Protein AF-A0A8K0D8W8-F1 (afdb_monomer_lite)

Secondary structure (DSSP, 8-state):
--HHHHHHHHT-HHHHHHHHTSTT--TT---TTS--HHHHHHHTT--HHHHHHHHHTT--SS---TT---HHHHHHH-GGGEEPPSSTTSPPEEHHHHHHHHHHHHHT-HHHHHHHGGGS-THHHHSS-THHHHHHHHH----HHHHHHHHHHHHTSTTHHHHHHHHTSTT----HHHHHHHHHHTTT--HHHHHHHHHHHHTTS---HHHHHHHHHHH---HHHHHHHHHHHHH-S---HHHHHHHHHHHHHHHHTTS------

pLDDT: mean 73.67, std 15.32, range [35.62, 96.31]

Structure (mmCIF, N/CA/C/O backbone):
data_AF-A0A8K0D8W8-F1
#
_entry.id   AF-A0A8K0D8W8-F1
#
loop_
_atom_site.group_PDB
_atom_site.id
_atom_site.type_symbol
_atom_site.label_atom_id
_atom_site.label_alt_id
_atom_site.label_comp_id
_atom_site.label_asym_id
_atom_site.label_entity_id
_atom_site.label_seq_id
_atom_site.pdbx_PDB_ins_code
_atom_site.Cartn_x
_atom_site.Cartn_y
_atom_site.Cartn_z
_atom_site.occupancy
_atom_site.B_iso_or_equiv
_atom_site.auth_seq_id
_atom_site.auth_comp_id
_atom_site.auth_asym_id
_atom_site.auth_atom_id
_atom_site.pdbx_PDB_model_num
ATOM 1 N N . MET A 1 1 ? -17.884 2.161 29.077 1.00 49.47 1 MET A N 1
ATOM 2 C CA . MET A 1 1 ? -18.305 1.392 27.878 1.00 49.47 1 MET A CA 1
ATOM 3 C C . MET A 1 1 ? -17.790 2.164 26.668 1.00 49.47 1 MET A C 1
ATOM 5 O O . MET A 1 1 ? -18.217 3.294 26.508 1.00 49.47 1 MET A O 1
ATOM 9 N N . ASN A 1 2 ? -16.820 1.635 25.916 1.00 76.62 2 ASN A N 1
ATOM 10 C CA . ASN A 1 2 ? -16.065 2.395 24.907 1.00 76.62 2 ASN A CA 1
ATOM 11 C C . ASN A 1 2 ? -16.991 2.928 23.785 1.00 76.62 2 ASN A C 1
ATOM 13 O O . ASN A 1 2 ? -17.553 2.136 23.024 1.00 76.62 2 ASN A O 1
ATOM 17 N N . THR A 1 3 ? -17.180 4.252 23.731 1.00 86.75 3 THR A N 1
ATOM 18 C CA . THR A 1 3 ? -18.093 4.969 22.817 1.00 86.75 3 THR A CA 1
ATOM 19 C C . THR A 1 3 ? -17.807 4.648 21.352 1.00 86.75 3 THR A C 1
ATOM 21 O O . THR A 1 3 ? -18.742 4.404 20.589 1.00 86.75 3 THR A O 1
ATOM 24 N N . LEU A 1 4 ? -16.529 4.478 20.998 1.00 92.44 4 LEU A N 1
ATOM 25 C CA . LEU A 1 4 ? -16.096 4.088 19.660 1.00 92.44 4 LEU A CA 1
ATOM 26 C C . LEU A 1 4 ? -16.717 2.755 19.213 1.00 92.44 4 LEU A C 1
ATOM 28 O O . LEU A 1 4 ? -17.282 2.645 18.127 1.00 92.44 4 LEU A O 1
ATOM 32 N N . TYR A 1 5 ? -16.682 1.732 20.073 1.00 93.81 5 TYR A N 1
ATOM 33 C CA . TYR A 1 5 ? -17.257 0.424 19.742 1.00 93.81 5 TYR A CA 1
ATOM 34 C C . TYR A 1 5 ? -18.780 0.451 19.672 1.00 93.81 5 TYR A C 1
ATOM 36 O O . TYR A 1 5 ? -19.350 -0.316 18.898 1.00 93.81 5 TYR A O 1
ATOM 44 N N . LYS A 1 6 ? -19.446 1.321 20.443 1.00 92.19 6 LYS A N 1
ATOM 45 C CA . LYS A 1 6 ? -20.897 1.523 20.317 1.00 92.19 6 LYS A CA 1
ATOM 46 C C . LYS A 1 6 ? -21.246 2.123 18.959 1.00 92.19 6 LYS A C 1
ATOM 48 O O . LYS A 1 6 ? -22.145 1.610 18.300 1.00 92.19 6 LYS A O 1
ATOM 53 N N . ALA A 1 7 ? -20.498 3.132 18.519 1.00 94.56 7 ALA A N 1
ATOM 54 C CA . ALA A 1 7 ? -20.676 3.744 17.208 1.00 94.56 7 ALA A CA 1
ATOM 55 C C . ALA A 1 7 ? -20.503 2.712 16.082 1.00 94.56 7 ALA A C 1
ATOM 57 O O . ALA A 1 7 ? -21.392 2.526 15.248 1.00 94.56 7 ALA A O 1
ATOM 58 N N . ILE A 1 8 ? -19.426 1.916 16.145 1.00 95.31 8 ILE A N 1
ATOM 59 C CA . ILE A 1 8 ? -19.209 0.793 15.222 1.00 95.31 8 ILE A CA 1
ATOM 60 C C . ILE A 1 8 ? -20.346 -0.226 15.336 1.00 95.31 8 ILE A C 1
ATOM 62 O O . ILE A 1 8 ? -20.793 -0.761 14.332 1.00 95.31 8 ILE A O 1
ATOM 66 N N . GLN A 1 9 ? -20.860 -0.536 16.525 1.00 93.50 9 GLN A N 1
ATOM 67 C CA . GLN A 1 9 ? -21.939 -1.512 16.697 1.00 93.50 9 GLN A CA 1
ATOM 68 C C . GLN A 1 9 ? -23.288 -1.032 16.145 1.00 93.50 9 GLN A C 1
ATOM 70 O O . GLN A 1 9 ? -24.047 -1.861 15.642 1.00 93.50 9 GLN A O 1
ATOM 75 N N . HIS A 1 10 ? -23.563 0.267 16.169 1.00 92.56 10 HIS A N 1
ATOM 76 C CA . HIS A 1 10 ? -24.807 0.844 15.654 1.00 92.56 10 HIS A CA 1
ATOM 77 C C . HIS A 1 10 ? -24.698 1.375 14.219 1.00 92.56 10 HIS A C 1
ATOM 79 O O . HIS A 1 10 ? -25.687 1.858 13.685 1.00 92.56 10 HIS A O 1
ATOM 85 N N . ASN A 1 11 ? -23.539 1.219 13.564 1.00 92.94 11 ASN A N 1
ATOM 86 C CA . ASN A 1 11 ? -23.265 1.783 12.234 1.00 92.94 11 ASN A CA 1
ATOM 87 C C . ASN A 1 11 ? -23.360 3.318 12.187 1.00 92.94 11 ASN A C 1
ATOM 89 O O . ASN A 1 11 ? -23.615 3.901 11.132 1.00 92.94 11 ASN A O 1
ATOM 93 N N . ASP A 1 12 ? -23.153 3.965 13.330 1.00 95.44 12 ASP A N 1
ATOM 94 C CA . ASP A 1 12 ? -23.229 5.410 13.473 1.00 95.44 12 ASP A CA 1
ATOM 95 C C . ASP A 1 12 ? -21.869 6.018 13.130 1.00 95.44 12 ASP A C 1
ATOM 97 O O . ASP A 1 12 ? -20.933 6.004 13.932 1.00 95.44 12 ASP A O 1
ATOM 101 N N . PHE A 1 13 ? -21.733 6.484 11.889 1.00 95.19 13 PHE A N 1
ATOM 102 C CA . PHE A 1 13 ? -20.471 7.039 11.407 1.00 95.19 13 PHE A CA 1
ATOM 103 C C . PHE A 1 13 ? -20.170 8.417 11.989 1.00 95.19 13 PHE A C 1
ATOM 105 O O . PHE A 1 13 ? -19.001 8.761 12.134 1.00 95.19 13 PHE A O 1
ATOM 112 N N . GLN A 1 14 ? -21.196 9.191 12.341 1.00 94.94 14 GLN A N 1
ATOM 113 C CA . GLN A 1 14 ? -20.994 10.515 12.912 1.00 94.94 14 GLN A CA 1
ATOM 114 C C . GLN A 1 14 ? -20.416 10.388 14.322 1.00 94.94 14 GLN A C 1
ATOM 116 O O . GLN A 1 14 ? -19.328 10.901 14.578 1.00 94.94 14 GLN A O 1
ATOM 121 N N . LEU A 1 15 ? -21.050 9.578 15.176 1.00 94.62 15 LEU A N 1
ATOM 122 C CA . LEU A 1 15 ? -20.530 9.287 16.514 1.00 94.62 15 LEU A CA 1
ATOM 123 C C . LEU A 1 15 ? -19.147 8.624 16.458 1.00 94.62 15 LEU A C 1
ATOM 125 O O . LEU A 1 15 ? -18.294 8.842 17.320 1.00 94.62 15 LEU A O 1
ATOM 129 N N . PHE A 1 16 ? -18.913 7.795 15.439 1.00 96.31 16 PHE A N 1
ATOM 130 C CA . PHE A 1 16 ? -17.617 7.175 15.207 1.00 96.31 16 PHE A CA 1
ATOM 131 C C . PHE A 1 16 ? -16.545 8.221 14.878 1.00 96.31 16 PHE A C 1
ATOM 133 O O . PHE A 1 16 ? -15.484 8.189 15.499 1.00 96.31 16 PHE A O 1
ATOM 140 N N . ARG A 1 17 ? -16.820 9.156 13.956 1.00 94.31 17 ARG A N 1
ATOM 141 C CA . ARG A 1 17 ? -15.892 10.236 13.587 1.00 94.31 17 ARG A CA 1
ATOM 142 C C . ARG A 1 17 ? -15.586 11.132 14.780 1.00 94.31 17 ARG A C 1
ATOM 144 O O . ARG A 1 17 ? -14.418 11.363 15.061 1.00 94.31 17 ARG A O 1
ATOM 151 N N . GLU A 1 18 ? -16.609 11.544 15.520 1.00 93.00 18 GLU A N 1
ATOM 152 C CA . GLU A 1 18 ? -16.446 12.323 16.754 1.00 93.00 18 GLU A CA 1
ATOM 153 C C . GLU A 1 18 ? -15.580 11.580 17.782 1.00 93.00 18 GLU A C 1
ATOM 155 O O . GLU A 1 18 ? -14.699 12.174 18.400 1.00 93.00 18 GLU A O 1
ATOM 160 N N . SER A 1 19 ? -15.774 10.262 17.921 1.00 92.69 19 SER A N 1
ATOM 161 C CA . SER A 1 19 ? -14.981 9.441 18.841 1.00 92.69 19 SER A CA 1
ATOM 162 C C . SER A 1 19 ? -13.509 9.370 18.433 1.00 92.69 19 SER A C 1
ATOM 164 O O . SER A 1 19 ? -12.651 9.608 19.273 1.00 92.69 19 SER A O 1
ATOM 166 N N . ILE A 1 20 ? -13.192 9.051 17.172 1.00 92.69 20 ILE A N 1
ATOM 167 C CA . ILE A 1 20 ? -11.786 8.913 16.740 1.00 92.69 20 ILE A CA 1
ATOM 168 C C . ILE A 1 20 ? -11.040 10.249 16.670 1.00 92.69 20 ILE A C 1
ATOM 170 O O . ILE A 1 20 ? -9.816 10.258 16.704 1.00 92.69 20 ILE A O 1
ATOM 174 N N . SER A 1 21 ? -11.755 11.372 16.559 1.00 90.06 21 SER A N 1
ATOM 175 C CA . SER A 1 21 ? -11.156 12.710 16.604 1.00 90.06 21 SER A CA 1
ATOM 176 C C . SER A 1 21 ? -10.817 13.167 18.025 1.00 90.06 21 SER A C 1
ATOM 178 O O . SER A 1 21 ? -10.111 14.161 18.184 1.00 90.06 21 SER A O 1
A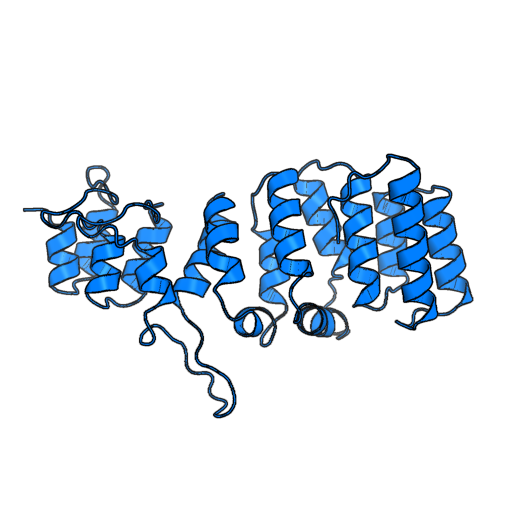TOM 180 N N . SER A 1 22 ? -11.299 12.467 19.057 1.00 89.94 22 SER A N 1
ATOM 181 C CA . SER A 1 22 ? -10.948 12.775 20.441 1.00 89.94 22 SER A CA 1
ATOM 182 C C . SER A 1 22 ? -9.529 12.286 20.763 1.00 89.94 22 SER A C 1
ATOM 184 O O . SER A 1 22 ? -9.248 11.098 20.587 1.00 89.94 22 SER A O 1
ATOM 186 N N . PRO A 1 23 ? -8.642 13.144 21.303 1.00 84.44 23 PRO A N 1
ATOM 187 C CA . PRO A 1 23 ? -7.264 12.769 21.628 1.00 84.44 23 PRO A CA 1
ATOM 188 C C . PRO A 1 23 ? -7.158 11.706 22.734 1.00 84.44 23 PRO A C 1
ATOM 190 O O . PRO A 1 23 ? -6.118 11.073 22.882 1.00 84.44 23 PRO A O 1
ATOM 193 N N . GLU A 1 24 ? -8.224 11.484 23.508 1.00 87.81 24 GLU A N 1
ATOM 194 C CA . GLU A 1 24 ? -8.270 10.461 24.561 1.00 87.81 24 GLU A CA 1
ATOM 195 C C . GLU A 1 24 ? -8.576 9.052 24.024 1.00 87.81 24 GLU A C 1
ATOM 197 O O . GLU A 1 24 ? -8.498 8.064 24.762 1.00 87.81 24 GLU A O 1
ATOM 202 N N . VAL A 1 25 ? -8.967 8.936 22.752 1.00 90.88 25 VAL A N 1
ATOM 203 C CA . VAL A 1 25 ? -9.379 7.664 22.161 1.00 90.88 25 VAL A CA 1
ATOM 204 C C . VAL A 1 25 ? -8.188 6.953 21.533 1.00 90.88 25 VAL A C 1
ATOM 206 O O . VAL A 1 25 ? -7.669 7.333 20.491 1.00 90.88 25 VAL A O 1
ATOM 209 N N . ASP A 1 26 ? -7.815 5.834 22.146 1.00 92.44 26 ASP A N 1
ATOM 210 C CA . ASP A 1 26 ? -6.866 4.887 21.574 1.00 92.44 26 ASP A CA 1
ATOM 211 C C . ASP A 1 26 ? -7.551 4.035 20.485 1.00 92.44 26 ASP A C 1
ATOM 213 O O . ASP A 1 26 ? -8.342 3.125 20.772 1.00 92.44 26 ASP A O 1
ATOM 217 N N . VAL A 1 27 ? -7.230 4.329 19.220 1.00 93.62 27 VAL A N 1
ATOM 218 C CA . VAL A 1 27 ? -7.736 3.629 18.023 1.00 93.62 27 VAL A CA 1
ATOM 219 C C . VAL A 1 27 ? -7.235 2.190 17.893 1.00 93.62 27 VAL A C 1
ATOM 221 O O . VAL A 1 27 ? -7.756 1.444 17.068 1.00 93.62 27 VAL A O 1
ATOM 224 N N . ASN A 1 28 ? -6.290 1.765 18.734 1.00 94.81 28 ASN A N 1
ATOM 225 C CA . ASN A 1 28 ? -5.794 0.392 18.817 1.00 94.81 28 ASN A CA 1
ATOM 226 C C . ASN A 1 28 ? -6.357 -0.359 20.029 1.00 94.81 28 ASN A C 1
ATOM 228 O O . ASN A 1 28 ? -6.154 -1.571 20.163 1.00 94.81 28 ASN A O 1
ATOM 232 N N . LYS A 1 29 ? -7.137 0.313 20.889 1.00 95.12 29 LYS A N 1
ATOM 233 C CA . LYS A 1 29 ? -7.664 -0.287 22.113 1.00 95.12 29 LYS A CA 1
ATOM 234 C C . LYS A 1 29 ? -8.537 -1.492 21.807 1.00 95.12 29 LYS A C 1
ATOM 236 O O . LYS A 1 29 ? -9.647 -1.357 21.287 1.00 95.12 29 LYS A O 1
ATOM 241 N N . GLN A 1 30 ? -8.088 -2.674 22.212 1.00 95.50 30 GLN A N 1
ATOM 242 C CA . GLN A 1 30 ? -8.840 -3.908 22.021 1.00 95.50 30 GLN A CA 1
ATOM 243 C C . GLN A 1 30 ? -10.079 -3.982 22.929 1.00 95.50 30 GLN A C 1
ATOM 245 O O . GLN A 1 30 ? -10.042 -3.631 24.111 1.00 95.50 30 GLN A O 1
ATOM 250 N N . ASN A 1 31 ? -11.195 -4.469 22.384 1.00 94.62 31 ASN A N 1
ATOM 251 C CA . ASN A 1 31 ? -12.395 -4.767 23.169 1.00 94.62 31 ASN A CA 1
ATOM 252 C C . ASN A 1 31 ? -12.275 -6.092 23.947 1.00 94.62 31 ASN A C 1
ATOM 254 O O . ASN A 1 31 ? -11.260 -6.784 23.908 1.00 94.62 31 ASN A O 1
ATOM 258 N N . SER A 1 32 ? -13.356 -6.503 24.618 1.00 94.88 32 SER A N 1
ATOM 259 C CA . SER A 1 32 ? -13.404 -7.747 25.403 1.00 94.88 32 SER A CA 1
ATOM 260 C C . SER A 1 32 ? -13.144 -9.029 24.599 1.00 94.88 32 SER A C 1
ATOM 262 O O . SER A 1 32 ? -12.831 -10.059 25.190 1.00 94.88 32 SER A O 1
ATOM 264 N N . LYS A 1 33 ? -13.240 -8.989 23.264 1.00 94.69 33 LYS A N 1
ATOM 265 C CA . LYS A 1 33 ? -12.904 -10.110 22.370 1.00 94.69 33 LYS A CA 1
ATOM 266 C C . LYS A 1 33 ? -11.463 -10.042 21.848 1.00 94.69 33 LYS A C 1
ATOM 268 O O . LYS A 1 33 ? -11.093 -10.869 21.024 1.00 94.69 33 LYS A O 1
ATOM 273 N N . GLY A 1 34 ? -10.667 -9.066 22.289 1.00 95.25 34 GLY A N 1
ATOM 274 C CA . GLY A 1 34 ? -9.333 -8.785 21.755 1.00 95.25 34 GLY A CA 1
ATOM 275 C C . GLY A 1 34 ? -9.352 -8.076 20.398 1.00 95.25 34 GLY A C 1
ATOM 276 O O . GLY A 1 34 ? -8.316 -7.906 19.784 1.00 95.25 34 GLY A O 1
ATOM 277 N N . ARG A 1 35 ? -10.513 -7.674 19.873 1.00 95.81 35 ARG A N 1
ATOM 278 C CA . ARG A 1 35 ? -10.565 -7.039 18.546 1.00 95.81 35 ARG A CA 1
ATOM 279 C C . ARG A 1 35 ? -10.197 -5.576 18.683 1.00 95.81 35 ARG A C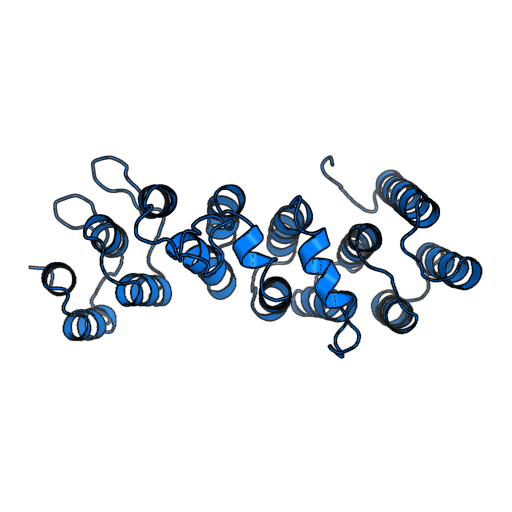 1
ATOM 281 O O . ARG A 1 35 ? -10.773 -4.945 19.563 1.00 95.81 35 ARG A O 1
ATOM 288 N N . THR A 1 36 ? -9.336 -5.060 17.809 1.00 95.62 36 THR A N 1
ATOM 289 C CA . THR A 1 36 ? -9.178 -3.616 17.582 1.00 95.62 36 THR A CA 1
ATOM 290 C C . THR A 1 36 ? -10.441 -3.031 16.934 1.00 95.62 36 THR A C 1
ATOM 292 O O . THR A 1 36 ? -11.263 -3.793 16.402 1.00 95.62 36 THR A O 1
ATOM 295 N N . PRO A 1 37 ? -10.626 -1.699 16.937 1.00 95.62 37 PRO A N 1
ATOM 296 C CA . PRO A 1 37 ? -11.696 -1.040 16.197 1.00 95.62 37 PRO A CA 1
ATOM 297 C C . PRO A 1 37 ? -11.704 -1.444 14.719 1.00 95.62 37 PRO A C 1
ATOM 299 O O . PRO A 1 37 ? -12.764 -1.801 14.206 1.00 95.62 37 PRO A O 1
ATOM 302 N N . LEU A 1 38 ? -10.531 -1.519 14.074 1.00 93.62 38 LEU A N 1
ATOM 303 C CA . LEU A 1 38 ? -10.403 -1.916 12.667 1.00 93.62 38 LEU A CA 1
ATOM 304 C C . LEU A 1 38 ? -10.887 -3.348 12.438 1.00 93.62 38 LEU A C 1
ATOM 306 O O . LEU A 1 38 ? -11.763 -3.590 11.606 1.00 93.62 38 LEU A O 1
ATOM 310 N N . LEU A 1 39 ? -10.396 -4.298 13.239 1.00 93.00 39 LEU A N 1
ATOM 311 C CA . LEU A 1 39 ? -10.838 -5.687 13.151 1.00 93.00 39 LEU A CA 1
ATOM 312 C C . LEU A 1 39 ? -12.331 -5.837 13.475 1.00 93.00 39 LEU A C 1
ATOM 314 O O . LEU A 1 39 ? -13.011 -6.716 12.942 1.00 93.00 39 LEU A O 1
ATOM 318 N N . HIS A 1 40 ? -12.864 -4.996 14.362 1.00 94.81 40 HIS A N 1
ATOM 319 C CA . HIS A 1 40 ? -14.285 -4.993 14.676 1.00 94.81 40 HIS A CA 1
ATOM 320 C C . HIS A 1 40 ? -15.128 -4.475 13.509 1.00 94.81 40 HIS A C 1
ATOM 322 O O . HIS A 1 40 ? -16.141 -5.102 13.204 1.00 94.81 40 HIS A O 1
ATOM 328 N N . CYS A 1 41 ? -14.704 -3.401 12.838 1.00 92.69 41 CYS A N 1
ATOM 329 C CA . CYS A 1 41 ? -15.335 -2.900 11.617 1.00 92.69 41 CYS A CA 1
ATOM 330 C C . CYS A 1 41 ? -15.376 -3.980 10.532 1.00 92.69 41 CYS A C 1
ATOM 332 O O . CYS A 1 41 ? -16.459 -4.278 10.029 1.00 92.69 41 CYS A O 1
ATOM 334 N N . LEU A 1 42 ? -14.239 -4.632 10.265 1.00 90.06 42 LEU A N 1
ATOM 335 C CA . LEU A 1 42 ? -14.124 -5.720 9.289 1.00 90.06 42 LEU A CA 1
ATOM 336 C C . LEU A 1 42 ? -15.049 -6.896 9.634 1.00 90.06 42 LEU A C 1
ATOM 338 O O . LEU A 1 42 ? -15.917 -7.267 8.851 1.00 90.06 42 LEU A O 1
ATOM 342 N N . LYS A 1 43 ? -14.969 -7.430 10.862 1.00 89.50 43 LYS A N 1
ATOM 343 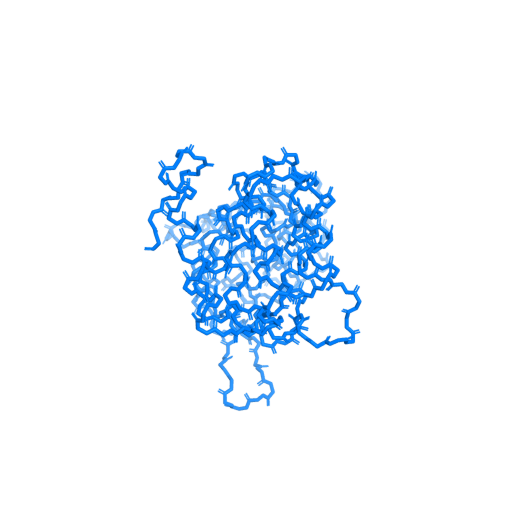C CA . LYS A 1 43 ? -15.819 -8.561 11.288 1.00 89.50 43 LYS A CA 1
ATOM 344 C C . LYS A 1 43 ? -17.314 -8.229 11.349 1.00 89.50 43 LYS A C 1
ATOM 346 O O . LYS A 1 43 ? -18.126 -9.151 11.399 1.00 89.50 43 LYS A O 1
ATOM 351 N N . ARG A 1 44 ? -17.690 -6.948 11.419 1.00 89.94 44 ARG A N 1
ATOM 352 C CA . ARG A 1 44 ? -19.092 -6.497 11.361 1.00 89.94 44 ARG A CA 1
ATOM 353 C C . ARG A 1 44 ? -19.506 -5.981 9.987 1.00 89.94 44 ARG A C 1
ATOM 355 O O . ARG A 1 44 ? -20.638 -5.519 9.875 1.00 89.94 44 ARG A O 1
ATOM 362 N N . GLN A 1 45 ? -18.624 -6.067 8.990 1.00 87.31 45 GLN A N 1
ATOM 363 C CA . GLN A 1 45 ? -18.872 -5.621 7.619 1.00 87.31 45 GLN A CA 1
ATOM 364 C C . GLN A 1 45 ? -19.371 -4.175 7.585 1.00 87.31 45 GLN A C 1
ATOM 366 O O . GLN A 1 45 ? -20.425 -3.857 7.035 1.00 87.31 45 GLN A O 1
ATOM 371 N N . ARG A 1 46 ? -18.645 -3.293 8.277 1.00 90.12 46 ARG A N 1
ATOM 372 C CA . ARG A 1 46 ? -18.916 -1.857 8.207 1.00 90.12 46 ARG A CA 1
ATOM 373 C C . ARG A 1 46 ? -18.443 -1.290 6.885 1.00 90.12 46 ARG A C 1
ATOM 375 O O . ARG A 1 46 ? -17.455 -1.750 6.333 1.00 90.12 46 ARG A O 1
ATOM 382 N N . SER A 1 47 ? -19.168 -0.274 6.426 1.00 84.88 47 SER A N 1
ATOM 383 C CA . SER A 1 47 ? -18.856 0.460 5.201 1.00 84.88 47 SER A CA 1
ATOM 384 C C . SER A 1 47 ? -17.424 0.987 5.224 1.00 84.88 47 SER A C 1
ATOM 386 O O . SER A 1 47 ? -16.957 1.417 6.285 1.00 84.88 47 SER A O 1
ATOM 388 N N . ASP A 1 48 ? -16.797 1.085 4.054 1.00 81.25 48 ASP A N 1
ATOM 389 C CA . ASP A 1 48 ? -15.377 1.430 3.914 1.00 81.25 48 ASP A CA 1
ATOM 390 C C . ASP A 1 48 ? -15.001 2.763 4.540 1.00 81.25 48 ASP A C 1
ATOM 392 O O . ASP A 1 48 ? -13.896 2.897 5.042 1.00 81.25 48 ASP A O 1
ATOM 396 N N . ARG A 1 49 ? -15.931 3.721 4.640 1.00 87.31 49 ARG A N 1
ATOM 397 C CA . ARG A 1 49 ? -15.697 4.982 5.365 1.00 87.31 49 ARG A CA 1
ATOM 398 C C . ARG A 1 49 ? -15.192 4.779 6.801 1.00 87.31 49 ARG A C 1
ATOM 400 O O . ARG A 1 49 ? -14.392 5.577 7.269 1.00 87.31 49 ARG A O 1
ATOM 407 N N . PHE A 1 50 ? -15.617 3.719 7.499 1.00 91.81 50 PHE A N 1
ATOM 408 C CA . PHE A 1 50 ? -15.086 3.391 8.829 1.00 91.81 50 PHE A CA 1
ATOM 409 C C . PHE A 1 50 ? -13.651 2.874 8.742 1.00 91.81 50 PHE A C 1
ATOM 411 O O . PHE A 1 50 ? -12.822 3.238 9.565 1.00 91.81 50 PHE A O 1
ATOM 418 N N . ILE A 1 51 ? -13.373 2.014 7.762 1.00 87.38 51 ILE A N 1
ATOM 419 C CA . ILE A 1 51 ? -12.051 1.424 7.549 1.00 87.38 51 ILE A CA 1
ATOM 420 C C . ILE A 1 51 ? -11.065 2.522 7.157 1.00 87.38 51 ILE A C 1
ATOM 422 O O . ILE A 1 51 ? -10.053 2.676 7.825 1.00 87.38 51 ILE A O 1
ATOM 426 N N . LEU A 1 52 ? -11.407 3.333 6.156 1.00 83.56 52 LEU A N 1
ATOM 427 C CA . LEU A 1 52 ? -10.622 4.476 5.698 1.00 83.56 52 LEU A CA 1
ATOM 428 C C . LEU A 1 52 ? -10.333 5.451 6.835 1.00 83.56 52 LEU A C 1
ATOM 430 O O . LEU A 1 52 ? -9.182 5.796 7.043 1.00 83.56 52 LEU A O 1
ATOM 434 N N . ALA A 1 53 ? -11.334 5.817 7.636 1.00 89.75 53 ALA A N 1
ATOM 435 C CA . ALA A 1 53 ? -11.124 6.725 8.759 1.00 89.75 53 ALA A CA 1
ATOM 436 C C . ALA A 1 53 ? -10.224 6.134 9.867 1.00 89.75 53 ALA A C 1
ATOM 438 O O . ALA A 1 53 ? -9.480 6.874 10.505 1.00 89.75 53 ALA A O 1
ATOM 439 N N . LEU A 1 54 ? -10.270 4.816 10.107 1.00 90.25 54 LEU A N 1
ATOM 440 C CA . LEU A 1 54 ? -9.346 4.156 11.042 1.00 90.25 54 LEU A CA 1
ATOM 441 C C . LEU A 1 54 ? -7.929 4.084 10.483 1.00 90.25 54 LEU A C 1
ATOM 443 O O . LEU A 1 54 ? -6.974 4.349 11.211 1.00 90.25 54 LEU A O 1
ATOM 447 N N . LEU A 1 55 ? -7.804 3.770 9.196 1.00 84.56 55 LEU A N 1
ATOM 448 C CA . LEU A 1 55 ? -6.535 3.822 8.493 1.00 84.56 55 LEU A CA 1
ATOM 449 C C . LEU A 1 55 ? -5.973 5.247 8.585 1.00 84.56 55 LEU A C 1
ATOM 451 O O . LEU A 1 55 ? -4.933 5.425 9.193 1.00 84.56 55 LEU A O 1
ATOM 455 N N . GLU A 1 56 ? -6.697 6.290 8.179 1.00 84.00 56 GLU A N 1
ATOM 456 C CA . GLU A 1 56 ? -6.294 7.703 8.338 1.00 84.00 56 GLU A CA 1
ATOM 457 C C . GLU A 1 56 ? -5.813 8.058 9.760 1.00 84.00 56 GLU A C 1
ATOM 459 O O . GLU A 1 56 ? -4.880 8.846 9.915 1.00 84.00 56 GLU A O 1
ATOM 464 N N . SER A 1 57 ? -6.396 7.446 10.798 1.00 86.00 57 SER A N 1
ATOM 465 C CA . SER A 1 57 ? -5.973 7.611 12.200 1.00 86.00 57 SER A CA 1
ATOM 466 C C . SER A 1 57 ? -4.701 6.841 12.601 1.00 86.00 57 SER A C 1
ATOM 468 O O . SER A 1 57 ? -4.337 6.820 13.774 1.00 86.00 57 SER A O 1
ATOM 470 N N . LYS A 1 58 ? -4.013 6.220 11.640 1.00 83.25 58 LYS A N 1
ATOM 471 C CA . LYS A 1 58 ? -2.809 5.391 11.794 1.00 83.25 58 LYS A CA 1
ATOM 472 C C . LYS A 1 58 ? -2.981 4.198 12.738 1.00 83.25 58 LYS A C 1
ATOM 474 O O . LYS A 1 58 ? -2.105 3.908 13.552 1.00 83.25 58 LYS A O 1
ATOM 479 N N . CYS A 1 59 ? -4.121 3.511 12.664 1.00 87.19 59 CYS A N 1
ATOM 480 C CA . CYS A 1 59 ? -4.334 2.322 13.485 1.00 87.19 59 CYS A CA 1
ATOM 481 C C . CYS A 1 59 ? -3.390 1.171 13.088 1.00 87.19 59 CYS A C 1
ATOM 483 O O . CYS A 1 59 ? -3.041 1.002 11.919 1.00 87.19 59 CYS A O 1
ATOM 485 N N . ASP A 1 60 ? -3.046 0.329 14.055 1.00 85.88 60 ASP A N 1
ATOM 486 C CA . ASP A 1 60 ? -2.240 -0.868 13.862 1.00 85.88 60 ASP A CA 1
ATOM 487 C C . ASP A 1 60 ? -3.082 -1.977 13.208 1.00 85.88 60 ASP A C 1
ATOM 489 O O . ASP A 1 60 ? -4.055 -2.498 13.773 1.00 85.88 60 ASP A O 1
ATOM 493 N N . VAL A 1 61 ? -2.699 -2.332 11.980 1.00 85.12 61 VAL A N 1
ATOM 494 C CA . VAL A 1 61 ? -3.369 -3.346 11.156 1.00 85.12 61 VAL A CA 1
ATOM 495 C C . VAL A 1 61 ? -2.898 -4.775 11.454 1.00 85.12 61 VAL A C 1
ATOM 497 O O . VAL A 1 61 ? -3.473 -5.734 10.932 1.00 85.12 61 VAL A O 1
ATOM 500 N N . THR A 1 62 ? -1.868 -4.931 12.289 1.00 83.75 62 THR A N 1
ATOM 501 C CA . THR A 1 62 ? -1.229 -6.212 12.621 1.00 83.75 62 THR A CA 1
ATOM 502 C C . THR A 1 62 ? -1.817 -6.849 13.881 1.00 83.75 62 THR A C 1
ATOM 504 O O . THR A 1 62 ? -1.779 -8.072 14.036 1.00 83.75 62 THR A O 1
ATOM 507 N N . LEU A 1 63 ? -2.440 -6.053 14.759 1.00 89.94 63 LEU A N 1
ATOM 508 C CA . LEU A 1 63 ? -3.017 -6.537 16.014 1.00 89.94 63 LEU A CA 1
ATOM 509 C C . LEU A 1 63 ? -4.139 -7.553 15.784 1.00 89.94 63 LEU A C 1
ATOM 511 O O . LEU A 1 63 ? -5.176 -7.262 15.182 1.00 89.94 63 LEU A O 1
ATOM 515 N N . SER A 1 64 ? -3.958 -8.747 16.346 1.00 93.19 64 SER A N 1
ATOM 516 C CA . SER A 1 64 ? -4.918 -9.844 16.240 1.00 93.19 64 SER A CA 1
ATOM 517 C C . SER A 1 64 ? -5.895 -9.909 17.414 1.00 93.19 64 SER A C 1
ATOM 519 O O . SER A 1 64 ? -5.603 -9.440 18.514 1.00 93.19 64 SER A O 1
ATOM 521 N N . ASP A 1 65 ? -7.070 -10.506 17.193 1.00 95.81 65 ASP A N 1
ATOM 522 C CA . ASP A 1 65 ? -7.973 -10.845 18.295 1.00 95.81 65 ASP A CA 1
ATOM 523 C C . ASP A 1 65 ? -7.560 -12.111 19.052 1.00 95.81 65 ASP A C 1
ATOM 525 O O . ASP A 1 65 ? -6.553 -12.749 18.755 1.00 95.81 65 ASP A O 1
ATOM 529 N N . ARG A 1 66 ? -8.357 -12.510 20.053 1.00 96.00 66 ARG A N 1
ATOM 530 C CA . ARG A 1 66 ? -8.072 -13.706 20.869 1.00 96.00 66 ARG A CA 1
ATOM 531 C C . ARG A 1 66 ? -7.986 -15.006 20.061 1.00 96.00 66 ARG A C 1
ATOM 533 O O . ARG A 1 66 ? -7.411 -15.970 20.551 1.00 96.00 66 ARG A O 1
ATOM 540 N N . ASN A 1 67 ? -8.516 -15.027 18.837 1.00 94.12 67 ASN A N 1
ATOM 541 C CA . ASN A 1 67 ? -8.414 -16.161 17.920 1.00 94.12 67 ASN A CA 1
ATOM 542 C C . ASN A 1 67 ? -7.243 -16.006 16.937 1.00 94.12 67 ASN A C 1
ATOM 544 O O . ASN A 1 67 ? -7.224 -16.675 15.907 1.00 94.12 67 ASN A O 1
ATOM 548 N N . ARG A 1 68 ? -6.304 -15.090 17.206 1.00 92.25 68 ARG A N 1
ATOM 549 C CA . ARG A 1 68 ? -5.192 -14.726 16.318 1.00 92.25 68 ARG A CA 1
ATOM 550 C C . ARG A 1 68 ? -5.643 -14.248 14.933 1.00 92.25 68 ARG A C 1
ATOM 552 O O . ARG A 1 68 ? -4.866 -14.263 13.987 1.00 92.25 68 ARG A O 1
ATOM 559 N N . THR A 1 69 ? -6.893 -13.794 14.794 1.00 90.75 69 THR A N 1
ATOM 560 C CA . THR A 1 69 ? -7.360 -13.203 13.536 1.00 90.75 69 THR A CA 1
ATOM 561 C C . THR A 1 69 ? -6.860 -11.766 13.434 1.00 90.75 69 THR A C 1
ATOM 563 O O . THR A 1 69 ? -7.211 -10.964 14.296 1.00 90.75 69 THR A O 1
ATOM 566 N N . THR A 1 70 ? -6.107 -11.419 12.390 1.00 88.19 70 THR A N 1
ATOM 567 C CA . THR A 1 70 ? -5.674 -10.037 12.105 1.00 88.19 70 THR A CA 1
ATOM 568 C C . THR A 1 70 ? -6.658 -9.314 11.173 1.00 88.19 70 THR A C 1
ATOM 570 O O . THR A 1 70 ? -7.397 -9.974 10.432 1.00 88.19 70 THR A O 1
ATOM 573 N N . PRO A 1 71 ? -6.687 -7.965 11.172 1.00 87.31 71 PRO A N 1
ATOM 574 C CA . PRO A 1 71 ? -7.353 -7.178 10.137 1.00 87.31 71 PRO A CA 1
ATOM 575 C C . PRO A 1 71 ? -6.980 -7.629 8.725 1.00 87.31 71 PRO A C 1
ATOM 577 O O . PRO A 1 71 ? -7.872 -7.862 7.912 1.00 87.31 71 PRO A O 1
ATOM 580 N N . LEU A 1 72 ? -5.683 -7.842 8.474 1.00 80.56 72 LEU A N 1
ATOM 581 C CA . LEU A 1 72 ? -5.174 -8.302 7.184 1.00 80.56 72 LEU A CA 1
ATOM 582 C C . LEU A 1 72 ? -5.792 -9.642 6.758 1.00 80.56 72 LEU A C 1
ATOM 584 O O . LEU A 1 72 ? -6.253 -9.775 5.628 1.00 80.56 72 LEU A O 1
ATOM 588 N N . PHE A 1 73 ? -5.880 -10.616 7.668 1.00 82.19 73 PHE A N 1
ATOM 589 C CA . PHE A 1 73 ? -6.478 -11.917 7.364 1.00 82.19 73 PHE A CA 1
ATOM 590 C C . PHE A 1 73 ? -7.951 -11.800 6.953 1.00 82.19 73 PHE A C 1
ATOM 592 O O . PHE A 1 73 ? -8.387 -12.433 5.991 1.00 82.19 73 PHE A O 1
ATOM 599 N N . VAL A 1 74 ? -8.734 -10.987 7.673 1.00 83.50 74 VAL A N 1
ATOM 600 C CA . VAL A 1 74 ? -10.149 -10.777 7.325 1.00 83.50 74 VAL A CA 1
ATOM 601 C C . VAL A 1 74 ? -10.261 -10.045 5.999 1.00 83.50 74 VAL A C 1
ATOM 603 O O . VAL A 1 74 ? -11.052 -10.465 5.165 1.00 83.50 74 VAL A O 1
ATOM 606 N N . ALA A 1 75 ? -9.450 -9.003 5.788 1.00 77.81 75 ALA A N 1
ATOM 607 C CA . ALA A 1 75 ? -9.435 -8.265 4.536 1.00 77.81 75 ALA A CA 1
ATOM 608 C C . ALA A 1 75 ? -9.238 -9.229 3.365 1.00 77.81 75 ALA A C 1
ATOM 610 O O . ALA A 1 75 ? -10.116 -9.313 2.520 1.00 77.81 75 ALA A O 1
ATOM 611 N N . LEU A 1 76 ? -8.170 -10.031 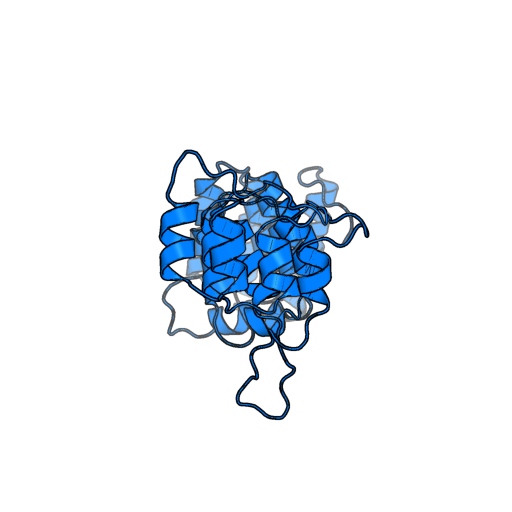3.361 1.00 73.75 76 LEU A N 1
ATOM 612 C CA . LEU A 1 76 ? -7.831 -10.930 2.250 1.00 73.75 76 LEU A CA 1
ATOM 613 C C . LEU A 1 76 ? -8.852 -12.053 1.994 1.00 73.75 76 LEU A C 1
ATOM 615 O O . LEU A 1 76 ? -8.884 -12.607 0.898 1.00 73.75 76 LEU A O 1
ATOM 619 N N . THR A 1 77 ? -9.692 -12.393 2.974 1.00 76.12 77 THR A N 1
ATOM 620 C CA . THR A 1 77 ? -10.670 -13.489 2.859 1.00 76.12 77 THR A CA 1
ATOM 621 C C . THR A 1 77 ? -12.109 -13.015 2.639 1.00 76.12 77 THR A C 1
ATOM 623 O O . THR A 1 77 ? -12.977 -13.832 2.314 1.00 76.12 77 THR A O 1
ATOM 626 N N . ASP A 1 78 ? -12.387 -11.716 2.774 1.00 74.12 78 ASP A N 1
ATOM 627 C CA . ASP A 1 78 ? -13.737 -11.173 2.644 1.00 74.12 78 ASP A CA 1
ATOM 628 C C . ASP A 1 78 ? -14.093 -10.841 1.187 1.00 74.12 78 ASP A C 1
ATOM 630 O O . ASP A 1 78 ? -13.709 -9.813 0.631 1.00 74.12 78 ASP A O 1
ATOM 634 N N . ARG A 1 79 ? -14.899 -11.711 0.568 1.00 65.50 79 ARG A N 1
ATOM 635 C CA . ARG A 1 79 ? -15.418 -11.518 -0.796 1.00 65.50 79 ARG A CA 1
ATOM 636 C C . ARG A 1 79 ? -16.501 -10.439 -0.910 1.00 65.50 79 ARG A C 1
ATOM 638 O O . ARG A 1 79 ? -16.905 -10.125 -2.017 1.00 65.50 79 ARG A O 1
ATOM 645 N N . ARG A 1 80 ? -17.042 -9.904 0.190 1.00 64.75 80 ARG A N 1
ATOM 646 C CA . ARG A 1 80 ? -18.129 -8.900 0.135 1.00 64.75 80 ARG A CA 1
ATOM 647 C C . ARG A 1 80 ? -17.613 -7.491 -0.089 1.00 64.75 80 ARG A C 1
ATOM 649 O O . ARG A 1 80 ? -18.340 -6.651 -0.601 1.00 64.75 80 ARG A O 1
ATOM 656 N N . LEU A 1 81 ? -16.365 -7.248 0.292 1.00 63.47 81 LEU A N 1
ATOM 657 C CA . LEU A 1 81 ? -15.676 -5.978 0.102 1.00 63.47 81 LEU A CA 1
ATOM 658 C C . LEU A 1 81 ? -15.082 -5.875 -1.303 1.00 63.47 81 LEU A C 1
ATOM 660 O O . LEU A 1 81 ? -14.167 -5.095 -1.527 1.00 63.47 81 LEU A O 1
ATOM 664 N N . THR A 1 82 ? -15.539 -6.691 -2.253 1.00 66.19 82 THR A N 1
ATOM 665 C CA . THR A 1 82 ? -14.992 -6.662 -3.598 1.00 66.19 82 THR A CA 1
ATOM 666 C C .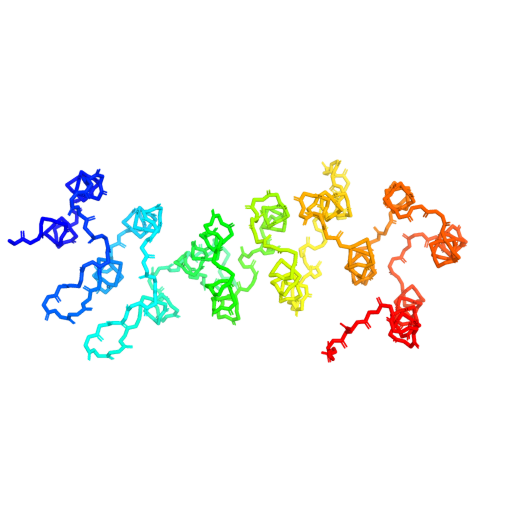 THR A 1 82 ? -15.736 -5.673 -4.477 1.00 66.19 82 THR A C 1
ATOM 668 O O . THR A 1 82 ? -16.961 -5.757 -4.574 1.00 66.19 82 THR A O 1
ATOM 671 N N . ILE A 1 83 ? -15.019 -4.793 -5.172 1.00 66.81 83 ILE A N 1
ATOM 672 C CA . ILE A 1 83 ? -15.608 -4.053 -6.288 1.00 66.81 83 ILE A CA 1
ATOM 673 C C . ILE A 1 83 ? -15.852 -5.033 -7.440 1.00 66.81 83 ILE A C 1
ATOM 675 O O . ILE A 1 83 ? -14.966 -5.806 -7.819 1.00 66.81 83 ILE A O 1
ATOM 679 N N . ALA A 1 84 ? -17.079 -5.038 -7.955 1.00 56.84 84 ALA A N 1
ATOM 680 C CA . ALA A 1 84 ? -17.379 -5.681 -9.222 1.00 56.84 84 ALA A CA 1
ATOM 681 C C . ALA A 1 84 ? -16.899 -4.740 -10.327 1.00 56.84 84 ALA A C 1
ATOM 683 O O . ALA A 1 84 ? -17.248 -3.561 -10.328 1.00 56.84 84 ALA A O 1
ATOM 684 N N . SER A 1 85 ? -16.074 -5.241 -11.239 1.00 59.62 85 SER A N 1
ATOM 685 C CA . SER A 1 85 ? -15.916 -4.586 -12.530 1.00 59.62 85 SER A CA 1
ATOM 686 C C . SER A 1 85 ? -17.225 -4.719 -13.304 1.00 59.62 85 SER A C 1
ATOM 688 O O . SER A 1 85 ? -17.835 -5.786 -13.282 1.00 59.62 85 SER A O 1
ATOM 690 N N . ASP A 1 86 ? -17.621 -3.673 -14.027 1.00 53.38 86 ASP A N 1
ATOM 691 C CA . ASP A 1 86 ? -18.796 -3.700 -14.916 1.00 53.38 86 ASP A CA 1
ATOM 692 C C . ASP A 1 86 ? -18.654 -4.709 -16.076 1.00 53.38 86 ASP A C 1
ATOM 694 O O . ASP A 1 86 ? -19.612 -5.003 -16.788 1.00 53.38 86 ASP A O 1
ATOM 698 N N . ASP A 1 87 ? -17.452 -5.256 -16.258 1.00 58.47 87 ASP A N 1
ATOM 699 C CA . ASP A 1 87 ? -17.131 -6.315 -17.204 1.00 58.47 87 ASP A CA 1
ATOM 700 C C . ASP A 1 87 ? -17.409 -7.704 -16.580 1.00 58.47 87 ASP A C 1
ATOM 702 O O . ASP A 1 87 ? -16.765 -8.053 -15.580 1.00 58.47 87 ASP A O 1
ATOM 706 N N . PRO A 1 88 ? -18.338 -8.503 -17.149 1.00 52.97 88 PRO A N 1
ATOM 707 C CA . PRO A 1 88 ? -18.713 -9.823 -16.640 1.00 52.97 88 PRO A CA 1
ATOM 708 C C . PRO A 1 88 ? -17.580 -10.863 -16.685 1.00 52.97 88 PRO A C 1
ATOM 710 O O . PRO A 1 88 ? -17.687 -11.881 -15.997 1.00 52.97 88 PRO A O 1
ATOM 713 N N . ASP A 1 89 ? -16.496 -10.607 -17.427 1.00 57.19 89 ASP A N 1
ATOM 714 C CA . ASP A 1 89 ? -15.325 -11.490 -17.518 1.00 57.19 89 ASP A CA 1
ATOM 715 C C . ASP A 1 89 ? -14.174 -11.081 -16.575 1.00 57.19 89 ASP A C 1
ATOM 717 O O . ASP A 1 89 ? -13.214 -11.840 -16.375 1.00 57.19 89 ASP A O 1
ATOM 721 N N . LYS A 1 90 ? -14.252 -9.903 -15.942 1.00 62.06 90 LYS A N 1
ATOM 722 C CA . LYS A 1 90 ? -13.237 -9.443 -14.984 1.00 62.06 90 LYS A CA 1
ATOM 723 C C . LYS A 1 90 ? -13.563 -9.878 -13.553 1.00 62.06 90 LYS A C 1
ATOM 725 O O . LYS A 1 90 ? -14.703 -9.915 -13.097 1.00 62.06 90 LYS A O 1
ATOM 730 N N . LYS A 1 91 ? -12.509 -10.278 -12.833 1.00 61.22 91 LYS A N 1
ATOM 731 C CA . LYS A 1 91 ? -12.605 -10.858 -11.487 1.00 61.22 91 LYS A CA 1
ATOM 732 C C . LYS A 1 91 ? -12.905 -9.784 -10.439 1.00 61.22 91 LYS A C 1
ATOM 734 O O . LYS A 1 91 ? -12.481 -8.643 -10.556 1.00 61.22 91 LYS A O 1
ATOM 739 N N . GLN A 1 92 ? -13.593 -10.195 -9.377 1.00 67.38 92 GLN A N 1
ATOM 740 C CA . GLN A 1 92 ? -13.855 -9.387 -8.185 1.00 67.38 92 GLN A CA 1
ATOM 741 C C . GLN A 1 92 ? -12.545 -8.971 -7.490 1.00 67.38 92 GLN A C 1
ATOM 743 O O . GLN A 1 92 ? -11.733 -9.834 -7.151 1.00 67.38 92 GLN A O 1
ATOM 748 N N . TYR A 1 93 ? -12.365 -7.671 -7.226 1.00 70.62 93 TYR A N 1
ATOM 749 C CA . TYR A 1 93 ? -11.167 -7.134 -6.558 1.00 70.62 93 TYR A CA 1
ATOM 750 C C . TYR A 1 93 ? -11.471 -6.660 -5.147 1.00 70.62 93 TYR A C 1
ATOM 752 O O . TYR A 1 93 ? -12.428 -5.927 -4.950 1.00 70.62 93 TYR A O 1
ATOM 760 N N . ASN A 1 94 ? -10.636 -7.003 -4.172 1.00 73.62 94 ASN A N 1
ATOM 761 C CA . ASN A 1 94 ? -10.840 -6.664 -2.764 1.00 73.62 94 ASN A CA 1
ATOM 762 C C . ASN A 1 94 ? -10.514 -5.195 -2.432 1.00 73.62 94 ASN A C 1
ATOM 764 O O . ASN A 1 94 ? -9.342 -4.836 -2.330 1.00 73.62 94 ASN A O 1
ATOM 768 N N . LEU A 1 95 ? -11.538 -4.382 -2.161 1.00 74.75 95 LEU A N 1
ATOM 769 C CA . LEU A 1 95 ? -11.436 -2.950 -1.865 1.00 74.75 95 LEU A CA 1
ATOM 770 C C . LEU A 1 95 ? -10.569 -2.638 -0.643 1.00 74.75 95 LEU A C 1
ATOM 772 O O . LEU A 1 95 ? -9.793 -1.686 -0.669 1.00 74.75 95 LEU A O 1
ATOM 776 N N . VAL A 1 96 ? -10.655 -3.437 0.422 1.00 75.25 96 VAL A N 1
ATOM 777 C CA . VAL A 1 96 ? -9.829 -3.212 1.617 1.00 75.25 96 VAL A CA 1
ATOM 778 C C . VAL A 1 96 ? -8.362 -3.488 1.314 1.00 75.25 96 VAL A C 1
ATOM 780 O O . VAL A 1 96 ? -7.511 -2.719 1.749 1.00 75.25 96 VAL A O 1
ATOM 783 N N . GLY A 1 97 ? -8.065 -4.527 0.527 1.00 76.69 97 GLY A N 1
ATOM 784 C CA . GLY A 1 97 ? -6.713 -4.775 0.023 1.00 76.69 97 GLY A CA 1
ATOM 785 C C . GLY A 1 97 ? -6.164 -3.572 -0.749 1.00 76.69 97 GLY A C 1
ATOM 786 O O . GLY A 1 97 ? -5.067 -3.108 -0.451 1.00 76.69 97 GLY A O 1
ATOM 787 N N . LEU A 1 98 ? -6.959 -2.995 -1.660 1.00 76.56 98 LEU A N 1
ATOM 788 C CA . LEU A 1 98 ? -6.579 -1.781 -2.402 1.00 76.56 98 LEU A CA 1
ATOM 789 C C . LEU A 1 98 ? -6.297 -0.606 -1.471 1.00 76.56 98 LEU A C 1
ATOM 791 O O . LEU A 1 98 ? -5.273 0.063 -1.604 1.00 76.56 98 LEU A O 1
ATOM 795 N N . ASN A 1 99 ? -7.190 -0.371 -0.512 1.00 78.12 99 ASN A N 1
ATOM 796 C CA . ASN A 1 99 ? -7.060 0.723 0.439 1.00 78.12 99 ASN A CA 1
ATOM 797 C C . ASN A 1 99 ? -5.832 0.545 1.336 1.00 78.12 99 ASN A C 1
ATOM 799 O O . ASN A 1 99 ? -5.158 1.527 1.614 1.00 78.12 99 ASN A O 1
ATOM 803 N N . LEU A 1 100 ? -5.501 -0.685 1.745 1.00 79.06 100 LEU A N 1
ATOM 804 C CA . LEU A 1 100 ? -4.296 -0.984 2.522 1.00 79.06 100 LEU A CA 1
ATOM 805 C C . LEU A 1 100 ? -3.013 -0.754 1.716 1.00 79.06 100 LEU A C 1
ATOM 807 O O . LEU A 1 100 ? -2.059 -0.193 2.253 1.00 79.06 100 LEU A O 1
ATOM 811 N N . VAL A 1 101 ? -2.994 -1.114 0.426 1.00 82.88 101 VAL A N 1
ATOM 812 C CA . VAL A 1 101 ? -1.855 -0.777 -0.441 1.00 82.88 101 VAL A CA 1
ATOM 813 C C . VAL A 1 101 ? -1.715 0.738 -0.559 1.00 82.88 101 VAL A C 1
ATOM 815 O O . VAL A 1 101 ? -0.638 1.268 -0.313 1.00 82.88 101 VAL A O 1
ATOM 818 N N . GLN A 1 102 ? -2.795 1.467 -0.840 1.00 78.44 102 GLN A N 1
ATOM 819 C CA . GLN A 1 102 ? -2.746 2.934 -0.920 1.00 78.44 102 GLN A CA 1
ATOM 820 C C . GLN A 1 102 ? -2.333 3.583 0.410 1.00 78.44 102 GLN A C 1
ATOM 822 O O . GLN A 1 102 ? -1.558 4.538 0.424 1.00 78.44 102 GLN A O 1
ATOM 827 N N . TYR A 1 103 ? -2.821 3.040 1.523 1.00 76.69 103 TYR A N 1
ATOM 828 C CA . TYR A 1 103 ? -2.490 3.458 2.878 1.00 76.69 103 TYR A CA 1
ATOM 829 C C . TYR A 1 103 ? -0.997 3.311 3.178 1.00 76.69 103 TYR A C 1
ATOM 831 O O . TYR A 1 103 ? -0.383 4.255 3.679 1.00 76.69 103 TYR A O 1
ATOM 839 N N . SER A 1 104 ? -0.404 2.164 2.828 1.00 82.62 104 SER A N 1
ATOM 840 C CA . SER A 1 104 ? 1.019 1.902 3.072 1.00 82.62 104 SER A CA 1
ATOM 841 C C . SER A 1 104 ? 1.921 2.960 2.429 1.00 82.62 104 SER A C 1
ATOM 843 O O . SER A 1 104 ? 2.841 3.449 3.083 1.00 82.62 104 SER A O 1
ATOM 845 N N . LEU A 1 105 ? 1.584 3.420 1.214 1.00 82.88 105 LEU A N 1
ATOM 846 C CA . LEU A 1 105 ? 2.323 4.477 0.515 1.00 82.88 105 LEU A CA 1
ATOM 847 C C . LEU A 1 105 ? 2.289 5.818 1.259 1.00 82.88 105 LEU A C 1
ATOM 849 O O . LEU A 1 105 ? 3.309 6.498 1.336 1.00 82.88 105 LEU A O 1
ATOM 853 N N . GLY A 1 106 ? 1.129 6.196 1.807 1.00 73.38 106 GLY A N 1
ATOM 854 C CA . GLY A 1 106 ? 0.918 7.504 2.433 1.00 73.38 106 GLY A CA 1
ATOM 855 C C . GLY A 1 106 ? 1.416 7.624 3.875 1.00 73.38 106 GLY A C 1
ATOM 856 O O . GLY A 1 106 ? 1.571 8.740 4.369 1.00 73.38 106 GLY A O 1
ATOM 857 N N . LEU A 1 107 ? 1.652 6.508 4.573 1.00 63.75 107 LEU A N 1
ATOM 858 C CA . LEU A 1 107 ? 1.945 6.513 6.013 1.00 63.75 107 LEU A CA 1
ATOM 859 C C . LEU A 1 107 ? 3.262 5.854 6.426 1.00 63.75 107 LEU A C 1
ATOM 861 O O . LEU A 1 107 ? 3.524 5.763 7.624 1.00 63.75 107 LEU A O 1
ATOM 865 N N . ARG A 1 108 ? 4.133 5.563 5.449 1.00 66.56 108 ARG A N 1
ATOM 866 C CA . ARG A 1 108 ? 5.510 5.059 5.642 1.00 66.56 108 ARG A CA 1
ATOM 867 C C . ARG A 1 108 ? 5.581 3.675 6.276 1.00 66.56 108 ARG A C 1
ATOM 869 O O . ARG A 1 108 ? 6.448 3.437 7.107 1.00 66.56 108 ARG A O 1
ATOM 876 N N . ASP A 1 109 ? 4.685 2.775 5.897 1.00 77.88 109 ASP A N 1
ATOM 877 C CA . ASP A 1 109 ? 4.777 1.392 6.362 1.00 77.88 109 ASP A CA 1
ATOM 878 C C . ASP A 1 109 ? 5.014 0.450 5.172 1.00 77.88 109 ASP A C 1
ATOM 880 O O . ASP A 1 109 ? 4.057 -0.064 4.579 1.00 77.88 109 ASP A O 1
ATOM 884 N N . PRO A 1 110 ? 6.283 0.256 4.769 1.00 84.69 110 PRO A N 1
ATOM 885 C CA . PRO A 1 110 ? 6.617 -0.654 3.682 1.00 84.69 110 PRO A CA 1
ATOM 886 C C . PRO A 1 110 ? 6.304 -2.107 4.051 1.00 84.69 110 PRO A C 1
ATOM 888 O O . PRO A 1 110 ? 6.077 -2.918 3.159 1.00 84.69 110 PRO A O 1
ATOM 891 N N . ASP A 1 111 ? 6.236 -2.463 5.335 1.00 83.38 111 ASP A N 1
ATOM 892 C CA . ASP A 1 111 ? 5.942 -3.831 5.765 1.00 83.38 111 ASP A CA 1
ATOM 893 C C . ASP A 1 111 ? 4.501 -4.201 5.412 1.00 83.38 111 ASP A C 1
ATOM 895 O O . ASP A 1 111 ? 4.247 -5.281 4.874 1.00 83.38 111 ASP A O 1
ATOM 899 N N . ILE A 1 112 ? 3.558 -3.274 5.613 1.00 80.38 112 ILE A N 1
ATOM 900 C CA . ILE A 1 112 ? 2.173 -3.438 5.152 1.00 80.38 112 ILE A CA 1
ATOM 901 C C . ILE A 1 112 ? 2.127 -3.613 3.632 1.00 80.38 112 ILE A C 1
ATOM 903 O O . ILE A 1 112 ? 1.404 -4.490 3.152 1.00 80.38 112 ILE A O 1
ATOM 907 N N . PHE A 1 113 ? 2.901 -2.827 2.874 1.00 87.81 113 PHE A N 1
ATOM 908 C CA . PHE A 1 113 ? 2.973 -2.983 1.419 1.00 87.81 113 PHE A CA 1
ATOM 909 C C . PHE A 1 113 ? 3.428 -4.401 1.051 1.00 87.81 113 PHE A C 1
ATOM 911 O O . PHE A 1 113 ? 2.729 -5.097 0.313 1.00 87.81 113 PHE A O 1
ATOM 918 N N . ARG A 1 114 ? 4.548 -4.862 1.626 1.00 86.62 114 ARG A N 1
ATOM 919 C CA . ARG A 1 114 ? 5.126 -6.188 1.349 1.00 86.62 114 ARG A CA 1
ATOM 920 C C . ARG A 1 114 ? 4.197 -7.337 1.738 1.00 86.62 114 ARG A C 1
ATOM 922 O O . ARG A 1 114 ? 4.189 -8.370 1.075 1.00 86.62 114 ARG A O 1
ATOM 929 N N . LEU A 1 115 ? 3.395 -7.164 2.785 1.00 81.38 115 LEU A N 1
ATOM 930 C CA . LEU A 1 115 ? 2.421 -8.162 3.225 1.00 81.38 115 LEU A CA 1
ATOM 931 C C . LEU A 1 115 ? 1.189 -8.232 2.314 1.00 81.38 115 LEU A C 1
ATOM 933 O O . LEU A 1 115 ? 0.674 -9.319 2.051 1.00 81.38 115 LEU A O 1
ATOM 937 N N . VAL A 1 116 ? 0.684 -7.082 1.863 1.00 82.69 116 VAL A N 1
ATOM 938 C CA . VAL A 1 116 ? -0.575 -7.006 1.109 1.00 82.69 116 VAL A CA 1
ATOM 939 C C . VAL A 1 116 ? -0.351 -7.264 -0.378 1.00 82.69 116 VAL A C 1
ATOM 941 O O . VAL A 1 116 ? -1.155 -7.971 -0.987 1.00 82.69 116 VAL A O 1
ATOM 944 N N . TRP A 1 117 ? 0.731 -6.724 -0.952 1.00 86.94 117 TRP A N 1
ATOM 945 C CA . TRP A 1 117 ? 1.002 -6.752 -2.392 1.00 86.94 117 TRP A CA 1
ATOM 946 C C . TRP A 1 117 ? 0.887 -8.156 -3.010 1.00 86.94 117 TRP A C 1
ATOM 948 O O . TRP A 1 117 ? 0.083 -8.310 -3.924 1.00 86.94 117 TRP A O 1
ATOM 958 N N . PRO A 1 118 ? 1.525 -9.219 -2.472 1.00 84.88 118 PRO A N 1
ATOM 959 C CA . PRO A 1 118 ? 1.467 -10.555 -3.080 1.00 84.88 118 PRO A CA 1
ATOM 960 C C . PRO A 1 118 ? 0.073 -11.198 -3.069 1.00 84.88 118 PRO A C 1
ATOM 962 O O . PRO A 1 118 ? -0.160 -12.193 -3.751 1.00 84.88 118 PRO A O 1
ATOM 965 N N . SER A 1 119 ? -0.839 -10.679 -2.244 1.00 79.56 119 SER A N 1
ATOM 966 C CA . SER A 1 119 ? -2.158 -11.270 -2.007 1.00 79.56 119 SER A CA 1
ATOM 967 C C . SER A 1 119 ? -3.287 -10.554 -2.754 1.00 79.56 119 SER A C 1
ATOM 969 O O . SER A 1 119 ? -4.432 -11.007 -2.697 1.00 79.56 119 SER A O 1
ATOM 971 N N . ILE A 1 120 ? -3.000 -9.437 -3.431 1.00 78.75 120 ILE A N 1
ATOM 972 C CA . ILE A 1 120 ? -3.986 -8.698 -4.226 1.00 78.75 120 ILE A CA 1
ATOM 973 C C . ILE A 1 120 ? -3.884 -9.067 -5.712 1.00 78.75 120 ILE A C 1
ATOM 975 O O . ILE A 1 120 ? -2.834 -9.446 -6.214 1.00 78.75 120 ILE A O 1
ATOM 979 N N . ASP A 1 121 ? -4.988 -8.965 -6.449 1.00 77.81 121 ASP A N 1
ATOM 980 C CA . ASP A 1 121 ? -4.985 -9.193 -7.900 1.00 77.81 121 ASP A CA 1
ATOM 981 C C . ASP A 1 121 ? -4.485 -7.935 -8.618 1.00 77.81 121 ASP A C 1
ATOM 983 O O . ASP A 1 121 ? -5.246 -6.985 -8.755 1.00 77.81 121 ASP A O 1
ATOM 987 N N . HIS A 1 122 ? -3.235 -7.908 -9.089 1.00 80.88 122 HIS A N 1
ATOM 988 C CA . HIS A 1 122 ? -2.593 -6.684 -9.598 1.00 80.88 122 HIS A CA 1
ATOM 989 C C . HIS A 1 122 ? -3.302 -6.030 -10.805 1.00 80.88 122 HIS A C 1
ATOM 991 O O . HIS A 1 122 ? -3.050 -4.858 -11.086 1.00 80.88 122 HIS A O 1
ATOM 997 N N . ARG A 1 123 ? -4.228 -6.722 -11.491 1.00 76.50 123 ARG A N 1
ATOM 998 C CA . ARG A 1 123 ? -5.061 -6.126 -12.559 1.00 76.50 123 ARG A CA 1
ATOM 999 C C . ARG A 1 123 ? -5.799 -4.880 -12.100 1.00 76.50 123 ARG A C 1
ATOM 1001 O O . ARG A 1 123 ? -5.884 -3.916 -12.845 1.00 76.50 123 ARG A O 1
ATOM 1008 N N . CYS A 1 124 ? -6.272 -4.845 -10.857 1.00 72.81 124 CYS A N 1
ATOM 1009 C CA . CYS A 1 124 ? -6.944 -3.662 -10.313 1.00 72.81 124 CYS A CA 1
ATOM 1010 C C . CYS A 1 124 ? -6.053 -2.408 -10.253 1.00 72.81 124 CYS A C 1
ATOM 1012 O O . CYS A 1 124 ? -6.575 -1.299 -10.182 1.00 72.81 124 CYS A O 1
ATOM 1014 N N . MET A 1 125 ? -4.727 -2.577 -10.258 1.00 77.31 125 MET A N 1
ATOM 1015 C CA . MET A 1 125 ? -3.760 -1.481 -10.204 1.00 77.31 125 MET A CA 1
ATOM 1016 C C . MET A 1 125 ? -3.304 -1.049 -11.594 1.00 77.31 125 MET A C 1
ATOM 1018 O O . MET A 1 125 ? -2.938 0.110 -11.771 1.00 77.31 125 MET A O 1
ATOM 1022 N N . PHE A 1 126 ? -3.312 -1.971 -12.561 1.00 76.38 126 PHE A N 1
ATOM 1023 C CA . PHE A 1 126 ? -2.702 -1.767 -13.874 1.00 76.38 126 PHE A CA 1
ATOM 1024 C C . PHE A 1 126 ? -3.693 -1.723 -15.043 1.00 76.38 126 PHE A C 1
ATOM 1026 O O . PHE A 1 126 ? -3.348 -1.156 -16.072 1.00 76.38 126 PHE A O 1
ATOM 1033 N N . ASP A 1 127 ? -4.908 -2.266 -14.912 1.00 66.31 127 ASP A N 1
ATOM 1034 C CA . ASP A 1 127 ? -5.871 -2.353 -16.021 1.00 66.31 127 ASP A CA 1
ATOM 1035 C C . ASP A 1 127 ? -6.555 -1.019 -16.347 1.00 66.31 127 ASP A C 1
ATOM 1037 O O . ASP A 1 127 ? -7.024 -0.840 -17.471 1.00 66.31 127 ASP A O 1
ATOM 1041 N N . SER A 1 128 ? -6.706 -0.128 -15.363 1.00 57.16 128 SER A N 1
ATOM 1042 C CA . SER A 1 128 ? -7.600 1.030 -15.487 1.00 57.16 128 SER A CA 1
ATOM 1043 C C . SER A 1 128 ? -6.892 2.371 -15.650 1.00 57.16 128 SER A C 1
ATOM 1045 O O . SER A 1 128 ? -7.410 3.184 -16.402 1.00 57.16 128 SER A O 1
ATOM 1047 N N . GLU A 1 129 ? -5.731 2.619 -15.027 1.00 58.88 129 GLU A N 1
ATOM 1048 C CA . GLU A 1 129 ? -4.974 3.873 -15.205 1.00 58.88 129 GLU A CA 1
ATOM 1049 C C . GLU A 1 129 ? -3.485 3.733 -14.813 1.00 58.88 129 GLU A C 1
ATOM 1051 O O . GLU A 1 129 ? -3.171 3.005 -13.871 1.00 58.88 129 GLU A O 1
ATOM 1056 N N . PRO A 1 130 ? -2.558 4.529 -15.397 1.00 62.03 130 PRO A N 1
ATOM 1057 C CA . PRO A 1 130 ? -1.171 4.656 -14.915 1.00 62.03 130 PRO A CA 1
ATOM 1058 C C . PRO A 1 130 ? -1.062 5.339 -13.533 1.00 62.03 130 PRO A C 1
ATOM 1060 O O . PRO A 1 130 ? 0.039 5.567 -13.026 1.00 62.03 130 PRO A O 1
ATOM 1063 N N . ALA A 1 131 ? -2.194 5.685 -12.908 1.00 68.56 131 ALA A N 1
ATOM 1064 C CA . ALA A 1 131 ? -2.275 6.421 -11.654 1.00 68.56 131 ALA A CA 1
ATOM 1065 C C . ALA A 1 131 ? -1.588 5.710 -10.485 1.00 68.56 131 ALA A C 1
ATOM 1067 O O . ALA A 1 131 ? -1.101 6.387 -9.582 1.00 68.56 131 ALA A O 1
ATOM 1068 N N . PHE A 1 132 ? -1.528 4.372 -10.470 1.00 81.88 132 PHE A N 1
ATOM 1069 C CA . PHE A 1 132 ? -0.865 3.671 -9.372 1.00 81.88 132 PHE A CA 1
ATOM 1070 C C . PHE A 1 132 ? 0.652 3.881 -9.383 1.00 81.88 132 PHE A C 1
ATOM 1072 O O . PHE A 1 132 ? 1.182 4.336 -8.376 1.00 81.88 132 PHE A O 1
ATOM 1079 N N . LEU A 1 133 ? 1.338 3.616 -10.505 1.00 83.50 133 LEU A N 1
ATOM 1080 C CA . LEU A 1 133 ? 2.791 3.818 -10.610 1.00 83.50 133 LEU A CA 1
ATOM 1081 C C . LEU A 1 133 ? 3.172 5.279 -10.375 1.00 83.50 133 LEU A C 1
ATOM 1083 O O . LEU A 1 133 ? 4.088 5.554 -9.608 1.00 83.50 133 LEU A O 1
ATOM 1087 N N . ARG A 1 134 ? 2.414 6.228 -10.937 1.00 80.56 134 ARG A N 1
ATOM 1088 C CA . ARG A 1 134 ? 2.637 7.653 -10.651 1.00 80.56 134 ARG A CA 1
ATOM 1089 C C . ARG A 1 134 ? 2.461 7.981 -9.185 1.00 80.56 134 ARG A C 1
ATOM 1091 O O . ARG A 1 134 ? 3.321 8.615 -8.596 1.00 80.56 134 ARG A O 1
ATOM 1098 N N . ARG A 1 135 ? 1.377 7.516 -8.563 1.00 82.12 135 ARG A N 1
ATOM 1099 C CA . ARG A 1 135 ? 1.142 7.743 -7.135 1.00 82.12 135 ARG A CA 1
ATOM 1100 C C . ARG A 1 135 ? 2.196 7.063 -6.269 1.00 82.12 135 ARG A C 1
ATOM 1102 O O . ARG A 1 135 ? 2.563 7.617 -5.238 1.00 82.12 135 ARG A O 1
ATOM 1109 N N . TYR A 1 136 ? 2.714 5.914 -6.692 1.00 88.31 136 TYR A N 1
ATOM 1110 C CA . TYR A 1 136 ? 3.871 5.290 -6.071 1.00 88.31 136 TYR A CA 1
ATOM 1111 C C . TYR A 1 136 ? 5.093 6.212 -6.170 1.00 88.31 136 TYR A C 1
ATOM 1113 O O . TYR A 1 136 ? 5.656 6.576 -5.149 1.00 88.31 136 TYR A O 1
ATOM 1121 N N . PHE A 1 137 ? 5.456 6.701 -7.352 1.00 86.81 137 PHE A N 1
ATOM 1122 C CA . PHE A 1 137 ? 6.595 7.613 -7.511 1.00 86.81 137 PHE A CA 1
ATOM 1123 C C . PHE A 1 137 ? 6.426 8.946 -6.771 1.00 86.81 137 PHE A C 1
ATOM 1125 O O . PHE A 1 137 ? 7.366 9.417 -6.120 1.00 86.81 137 PHE A O 1
ATOM 1132 N N . ASP A 1 138 ? 5.219 9.510 -6.799 1.00 83.31 138 ASP A N 1
ATOM 1133 C CA . ASP A 1 138 ? 4.938 10.840 -6.274 1.00 83.31 138 ASP A CA 1
ATOM 1134 C C . ASP A 1 138 ? 4.639 10.893 -4.785 1.00 83.31 138 ASP A C 1
ATOM 1136 O O . ASP A 1 138 ? 5.116 11.792 -4.095 1.00 83.31 138 ASP A O 1
ATOM 1140 N N . SER A 1 139 ? 3.819 9.967 -4.296 1.00 80.19 139 SER A N 1
ATOM 1141 C CA . SER A 1 139 ? 3.262 10.017 -2.940 1.00 80.19 139 SER A CA 1
ATOM 1142 C C . SER A 1 139 ? 3.897 9.014 -1.988 1.00 80.19 139 SER A C 1
ATOM 1144 O O . SER A 1 139 ? 3.700 9.140 -0.780 1.00 80.19 139 SER A O 1
ATOM 1146 N N . CYS A 1 140 ? 4.640 8.023 -2.491 1.00 85.56 140 CYS A N 1
ATOM 1147 C CA . CYS A 1 140 ? 5.385 7.131 -1.615 1.00 85.56 140 CYS A CA 1
ATOM 1148 C C . CYS A 1 140 ? 6.454 7.931 -0.867 1.00 85.56 140 CYS A C 1
ATOM 1150 O O . CYS A 1 140 ? 7.144 8.772 -1.435 1.00 85.56 140 CYS A O 1
ATOM 1152 N N . ILE A 1 141 ? 6.601 7.655 0.418 1.00 83.31 141 ILE A N 1
ATOM 1153 C CA . ILE A 1 141 ? 7.533 8.353 1.312 1.00 83.31 141 ILE A CA 1
ATOM 1154 C C . ILE A 1 141 ? 8.461 7.367 2.033 1.00 83.31 141 ILE A C 1
ATOM 1156 O O . ILE A 1 141 ? 8.991 7.681 3.097 1.00 83.31 141 ILE A O 1
ATOM 1160 N N . PHE A 1 142 ? 8.630 6.177 1.450 1.00 87.69 142 PHE A N 1
ATOM 1161 C CA . PHE A 1 142 ? 9.625 5.181 1.849 1.00 87.69 142 PHE A CA 1
ATOM 1162 C C . PHE A 1 142 ? 11.048 5.725 1.665 1.00 87.69 142 PHE A C 1
ATOM 1164 O O . PHE A 1 142 ? 11.283 6.562 0.782 1.00 87.69 142 PHE A O 1
ATOM 1171 N N . SER A 1 143 ? 11.982 5.240 2.489 1.00 86.44 143 SER A N 1
ATOM 1172 C CA . SER A 1 143 ? 13.421 5.456 2.285 1.00 86.44 143 SER A CA 1
ATOM 1173 C C . SER A 1 143 ? 13.898 4.841 0.962 1.00 86.44 143 SER A C 1
ATOM 1175 O O . SER A 1 143 ? 13.141 4.135 0.299 1.00 86.44 143 SER A O 1
ATOM 1177 N N . GLY A 1 144 ? 15.143 5.118 0.556 1.00 82.88 144 GLY A N 1
ATOM 1178 C CA . GLY A 1 144 ? 15.713 4.582 -0.686 1.00 82.88 144 GLY A CA 1
ATOM 1179 C C . GLY A 1 144 ? 15.608 3.060 -0.792 1.00 82.88 144 GLY A C 1
ATOM 1180 O O . GLY A 1 144 ? 14.991 2.560 -1.726 1.00 82.88 144 GLY A O 1
ATOM 1181 N N . ASP A 1 145 ? 16.122 2.340 0.209 1.00 83.25 145 ASP A N 1
ATOM 1182 C CA . ASP A 1 145 ? 16.116 0.870 0.230 1.00 83.25 145 ASP A CA 1
ATOM 1183 C C . ASP A 1 145 ? 14.692 0.291 0.252 1.00 83.25 145 ASP A C 1
ATOM 1185 O O . ASP A 1 145 ? 14.370 -0.641 -0.479 1.00 83.25 145 ASP A O 1
ATOM 1189 N N . GLU A 1 146 ? 13.800 0.861 1.063 1.00 87.50 146 GLU A N 1
ATOM 1190 C CA . GLU A 1 146 ? 12.407 0.406 1.164 1.00 87.50 146 GLU A CA 1
ATOM 1191 C C . GLU A 1 146 ? 11.613 0.669 -0.124 1.00 87.50 146 GLU A C 1
ATOM 1193 O O . GLU A 1 146 ? 10.758 -0.135 -0.511 1.00 87.50 146 GLU A O 1
ATOM 1198 N N . PHE A 1 147 ? 11.885 1.802 -0.778 1.00 87.62 147 PHE A N 1
ATOM 1199 C CA . PHE A 1 147 ? 11.312 2.148 -2.071 1.00 87.62 147 PHE A CA 1
ATOM 1200 C C . PHE A 1 147 ? 11.780 1.178 -3.153 1.00 87.62 147 PHE A C 1
ATOM 1202 O O . PHE A 1 147 ? 10.942 0.739 -3.938 1.00 87.62 147 PHE A O 1
ATOM 1209 N N . ASP A 1 148 ? 13.066 0.822 -3.170 1.00 84.12 148 ASP A N 1
ATOM 1210 C CA . ASP A 1 148 ? 13.624 -0.155 -4.106 1.00 84.12 148 ASP A CA 1
ATOM 1211 C C . ASP A 1 148 ? 12.976 -1.525 -3.896 1.00 84.12 148 ASP A C 1
ATOM 1213 O O . ASP A 1 148 ? 12.357 -2.056 -4.811 1.00 84.12 148 ASP A O 1
ATOM 1217 N N . LEU A 1 149 ? 12.981 -2.046 -2.667 1.00 85.44 149 LEU A N 1
ATOM 1218 C CA . LEU A 1 149 ? 12.377 -3.346 -2.358 1.00 85.44 149 LEU A CA 1
ATOM 1219 C C . LEU A 1 149 ? 10.914 -3.437 -2.814 1.00 85.44 149 LEU A C 1
ATOM 1221 O O . LEU A 1 149 ? 10.494 -4.428 -3.413 1.00 85.44 149 LEU A O 1
ATOM 1225 N N . CYS A 1 150 ? 10.116 -2.399 -2.552 1.00 89.00 150 CYS A N 1
ATOM 1226 C CA . CYS A 1 150 ? 8.717 -2.384 -2.974 1.00 89.00 150 CYS A CA 1
ATOM 1227 C C . CYS A 1 150 ? 8.572 -2.156 -4.490 1.00 89.00 150 CYS A C 1
ATOM 1229 O O . CYS A 1 150 ? 7.662 -2.722 -5.099 1.00 89.00 150 CYS A O 1
ATOM 1231 N N . LEU A 1 151 ? 9.458 -1.375 -5.118 1.00 88.44 151 LEU A N 1
ATOM 1232 C CA . LEU A 1 151 ? 9.464 -1.169 -6.565 1.00 88.44 151 LEU A CA 1
ATOM 1233 C C . LEU A 1 151 ? 9.823 -2.460 -7.303 1.00 88.44 151 LEU A C 1
ATOM 1235 O O . LEU A 1 151 ? 9.167 -2.776 -8.290 1.00 88.44 151 LEU A O 1
ATOM 1239 N N . ASP A 1 152 ? 10.772 -3.246 -6.804 1.00 84.75 152 ASP A N 1
ATOM 1240 C CA . ASP A 1 152 ? 11.095 -4.566 -7.347 1.00 84.75 152 ASP A CA 1
ATOM 1241 C C . ASP A 1 152 ? 9.892 -5.511 -7.291 1.00 84.75 152 ASP A C 1
ATOM 1243 O O . ASP A 1 152 ? 9.579 -6.172 -8.284 1.00 84.75 152 ASP A O 1
ATOM 1247 N N . MET A 1 153 ? 9.132 -5.517 -6.191 1.00 88.25 153 MET A N 1
ATOM 1248 C CA . MET A 1 153 ? 7.886 -6.292 -6.102 1.00 88.25 153 MET A CA 1
ATOM 1249 C C . MET A 1 153 ? 6.836 -5.841 -7.127 1.00 88.25 153 MET A C 1
ATOM 1251 O O . MET A 1 153 ? 6.102 -6.671 -7.675 1.00 88.25 153 MET A O 1
ATOM 1255 N N . ILE A 1 154 ? 6.744 -4.532 -7.384 1.00 88.81 154 ILE A N 1
ATOM 1256 C CA . ILE A 1 154 ? 5.847 -3.966 -8.398 1.00 88.81 154 ILE A CA 1
ATOM 1257 C C . ILE A 1 154 ? 6.299 -4.395 -9.797 1.00 88.81 154 ILE A C 1
ATOM 1259 O O . ILE A 1 154 ? 5.497 -4.924 -10.569 1.00 88.81 154 ILE A O 1
ATOM 1263 N N . MET A 1 155 ? 7.583 -4.204 -10.102 1.00 82.50 155 MET A N 1
ATOM 1264 C CA . MET A 1 155 ? 8.202 -4.488 -11.397 1.00 82.50 155 MET A CA 1
ATOM 1265 C C . MET A 1 155 ? 8.220 -5.981 -11.733 1.00 82.50 155 MET A C 1
ATOM 1267 O O . MET A 1 155 ? 8.120 -6.342 -12.900 1.00 82.50 155 MET A O 1
ATOM 1271 N N . SER A 1 156 ? 8.265 -6.848 -10.722 1.00 84.56 156 SER A N 1
ATOM 1272 C CA . SER A 1 156 ? 8.191 -8.306 -10.880 1.00 84.56 156 SER A CA 1
ATOM 1273 C C . SER A 1 156 ? 6.773 -8.812 -11.163 1.00 84.56 156 SER A C 1
ATOM 1275 O O . SER A 1 156 ? 6.556 -10.008 -11.364 1.00 84.56 156 SER A O 1
ATOM 1277 N N . SER A 1 157 ? 5.766 -7.932 -11.175 1.00 85.31 157 SER A N 1
ATOM 1278 C CA . SER A 1 157 ? 4.411 -8.341 -11.519 1.00 85.31 157 SER A CA 1
ATOM 1279 C C . SER A 1 157 ? 4.332 -8.835 -12.969 1.00 85.31 157 SER A C 1
ATOM 1281 O O . SER A 1 157 ? 4.754 -8.120 -13.877 1.00 85.31 157 SER A O 1
ATOM 1283 N N . PRO A 1 158 ? 3.643 -9.962 -13.244 1.00 81.00 158 PRO A N 1
ATOM 1284 C CA . PRO A 1 158 ? 3.419 -10.423 -14.619 1.00 81.00 158 PRO A CA 1
ATOM 1285 C C . PRO A 1 158 ? 2.582 -9.442 -15.462 1.00 81.00 158 PRO A C 1
ATOM 1287 O O . PRO A 1 158 ? 2.486 -9.590 -16.677 1.00 81.00 158 PRO A O 1
ATOM 1290 N N . LEU A 1 159 ? 1.968 -8.444 -14.822 1.00 81.50 159 LEU A N 1
ATOM 1291 C CA . LEU A 1 159 ? 1.122 -7.425 -15.438 1.00 81.50 159 LEU A CA 1
ATOM 1292 C C . LEU A 1 159 ? 1.818 -6.062 -15.529 1.00 81.50 159 LEU A C 1
ATOM 1294 O O . LEU A 1 159 ? 1.203 -5.076 -15.931 1.00 81.50 159 LEU A O 1
ATOM 1298 N N . ILE A 1 160 ? 3.111 -5.974 -15.211 1.00 80.81 160 ILE A N 1
ATOM 1299 C CA . ILE A 1 160 ? 3.836 -4.706 -15.304 1.00 80.81 160 ILE A CA 1
ATOM 1300 C C . ILE A 1 160 ? 3.844 -4.154 -16.742 1.00 80.81 160 ILE A C 1
ATOM 1302 O O . ILE A 1 160 ? 3.724 -2.949 -16.957 1.00 80.81 160 ILE A O 1
ATOM 1306 N N . SER A 1 161 ? 3.872 -5.035 -17.747 1.00 75.81 161 SER A N 1
ATOM 1307 C CA . SER A 1 161 ? 3.802 -4.665 -19.166 1.00 75.81 161 SER A CA 1
ATOM 1308 C C . SER A 1 161 ? 2.507 -3.923 -19.519 1.00 75.81 161 SER A C 1
ATOM 1310 O O . SER A 1 161 ? 2.537 -2.970 -20.300 1.00 75.81 161 SER A O 1
ATOM 1312 N N . THR A 1 162 ? 1.377 -4.293 -18.902 1.00 77.06 162 THR A N 1
ATOM 1313 C CA . THR A 1 162 ? 0.111 -3.564 -19.073 1.00 77.06 162 THR A CA 1
ATOM 1314 C C . THR A 1 162 ? 0.180 -2.161 -18.483 1.00 77.06 162 THR A C 1
ATOM 1316 O O . THR A 1 162 ? -0.234 -1.216 -19.152 1.00 77.06 162 THR A O 1
ATOM 1319 N N . ALA A 1 163 ? 0.812 -1.988 -17.318 1.00 76.00 163 ALA A N 1
ATOM 1320 C CA . ALA A 1 163 ? 1.024 -0.673 -16.712 1.00 76.00 163 ALA A CA 1
ATOM 1321 C C . ALA A 1 163 ? 1.852 0.247 -17.628 1.00 76.00 163 ALA A C 1
ATOM 1323 O O . ALA A 1 163 ? 1.543 1.423 -17.821 1.00 76.00 163 ALA A O 1
ATOM 1324 N N . PHE A 1 164 ? 2.878 -0.324 -18.254 1.00 74.50 164 PHE A N 1
ATOM 1325 C CA . PHE A 1 164 ? 3.773 0.360 -19.177 1.00 74.50 164 PHE A CA 1
ATOM 1326 C C . PHE A 1 164 ? 3.135 0.735 -20.519 1.00 74.50 164 PHE A C 1
ATOM 1328 O O . PHE A 1 164 ? 3.487 1.761 -21.103 1.00 74.50 164 PHE A O 1
ATOM 1335 N N . SER A 1 165 ? 2.147 -0.031 -20.991 1.00 71.38 165 SER A N 1
ATOM 1336 C CA . SER A 1 165 ? 1.414 0.292 -22.223 1.00 71.38 165 SER A CA 1
ATOM 1337 C C . SER A 1 165 ? 0.735 1.671 -22.172 1.00 71.38 165 SER A C 1
ATOM 1339 O O . SER A 1 165 ? 0.649 2.353 -23.193 1.00 71.38 165 SER A O 1
ATOM 1341 N N . PHE A 1 166 ? 0.347 2.140 -20.982 1.00 67.94 166 PHE A N 1
ATOM 1342 C CA . PHE A 1 166 ? -0.236 3.469 -20.793 1.00 67.94 166 PHE A CA 1
ATOM 1343 C C . PHE A 1 166 ? 0.781 4.603 -20.933 1.00 67.94 166 PHE A C 1
ATOM 1345 O O . PHE A 1 166 ? 0.432 5.661 -21.453 1.00 67.94 166 PHE A O 1
ATOM 1352 N N . TYR A 1 167 ? 2.039 4.384 -20.539 1.00 65.50 167 TYR A N 1
ATOM 1353 C CA . TYR A 1 167 ? 3.124 5.347 -20.757 1.00 65.50 167 TYR A CA 1
ATOM 1354 C C . TYR A 1 167 ? 3.506 5.476 -22.242 1.00 65.50 167 TYR A C 1
ATOM 1356 O O . TYR A 1 167 ? 4.042 6.499 -22.651 1.00 65.50 167 TYR A O 1
ATOM 1364 N N . LYS A 1 168 ? 3.170 4.478 -23.073 1.00 61.19 168 LYS A N 1
ATOM 1365 C CA . LYS A 1 168 ? 3.397 4.495 -24.528 1.00 61.19 168 LYS A CA 1
ATOM 1366 C C . LYS A 1 168 ? 2.403 5.386 -25.289 1.00 61.19 168 LYS A C 1
ATOM 1368 O O . LYS A 1 168 ? 2.683 5.810 -26.412 1.00 61.19 168 LYS A O 1
ATOM 1373 N N . ASN A 1 169 ? 1.235 5.676 -24.711 1.00 58.72 169 ASN A N 1
ATOM 1374 C CA . ASN A 1 169 ? 0.230 6.518 -25.353 1.00 58.72 169 ASN A CA 1
ATOM 1375 C C . ASN A 1 169 ? 0.609 8.003 -25.219 1.00 58.72 169 ASN A C 1
ATOM 1377 O O . ASN A 1 169 ? 0.407 8.622 -24.177 1.00 58.72 169 ASN A O 1
ATOM 1381 N N . LYS A 1 170 ? 1.107 8.572 -26.329 1.00 49.44 170 LYS A N 1
ATOM 1382 C CA . LYS A 1 170 ? 1.618 9.949 -26.544 1.00 49.44 170 LYS A CA 1
ATOM 1383 C C . LYS A 1 170 ? 0.765 11.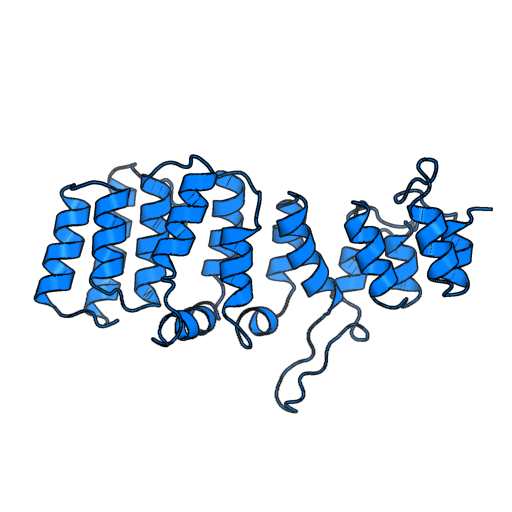128 -26.036 1.00 49.44 170 LYS A C 1
ATOM 1385 O O . LYS A 1 170 ? 1.185 12.270 -26.174 1.00 49.44 170 LYS A O 1
ATOM 1390 N N . HIS A 1 171 ? -0.422 10.897 -25.480 1.00 50.72 171 HIS A N 1
ATOM 1391 C CA . HIS A 1 171 ? -1.266 11.957 -24.920 1.00 50.72 171 HIS A CA 1
ATOM 1392 C C . HIS A 1 171 ? -0.932 12.310 -23.469 1.00 50.72 171 HIS A C 1
ATOM 1394 O O . HIS A 1 171 ? -1.512 13.251 -22.930 1.00 50.72 171 HIS A O 1
ATOM 1400 N N . ILE A 1 172 ? 0.008 11.599 -22.841 1.00 53.47 172 ILE A N 1
ATOM 1401 C CA . ILE A 1 172 ? 0.499 11.954 -21.516 1.00 53.47 172 ILE A CA 1
ATOM 1402 C C . ILE A 1 172 ? 1.918 12.510 -21.645 1.00 53.47 172 ILE A C 1
ATOM 1404 O O . ILE A 1 172 ? 2.858 11.769 -21.898 1.00 53.47 172 ILE A O 1
ATOM 1408 N N . ASN A 1 173 ? 2.065 13.821 -21.452 1.00 50.19 173 ASN A N 1
ATOM 1409 C CA . ASN A 1 173 ? 3.323 14.585 -21.520 1.00 50.19 173 ASN A CA 1
ATOM 1410 C C . ASN A 1 173 ? 4.369 14.217 -20.439 1.00 50.19 173 ASN A C 1
ATOM 1412 O O . ASN A 1 173 ? 5.249 15.022 -20.145 1.00 50.19 173 ASN A O 1
ATOM 1416 N N . GLN A 1 174 ? 4.269 13.052 -19.798 1.00 61.31 174 GLN A N 1
ATOM 1417 C CA . GLN A 1 174 ? 5.095 12.702 -18.648 1.00 61.31 174 GLN A CA 1
ATOM 1418 C C . GLN A 1 174 ? 5.631 11.279 -18.787 1.00 61.31 174 GLN A C 1
ATOM 1420 O O . GLN A 1 174 ? 4.877 10.301 -18.757 1.00 61.31 174 GLN A O 1
ATOM 1425 N N . SER A 1 175 ? 6.946 11.201 -18.984 1.00 71.00 175 SER A N 1
ATOM 1426 C CA . SER A 1 175 ? 7.695 9.961 -19.147 1.00 71.00 175 SER A CA 1
ATOM 1427 C C . SER A 1 175 ? 7.801 9.198 -17.825 1.00 71.00 175 SER A C 1
ATOM 1429 O O . SER A 1 175 ? 8.046 9.789 -16.773 1.00 71.00 175 SER A O 1
ATOM 1431 N N . PHE A 1 176 ? 7.692 7.869 -17.890 1.00 75.00 176 PHE A N 1
ATOM 1432 C CA . PHE A 1 176 ? 7.997 6.981 -16.764 1.00 75.00 176 PHE A CA 1
ATOM 1433 C C . PHE A 1 176 ? 9.390 7.260 -16.190 1.00 75.00 176 PHE A C 1
ATOM 1435 O O . PHE A 1 176 ? 9.571 7.307 -14.977 1.00 75.00 176 PHE A O 1
ATOM 1442 N N . TYR A 1 177 ? 10.366 7.472 -17.072 1.00 72.56 177 TYR A N 1
ATOM 1443 C CA . TYR A 1 177 ? 11.748 7.737 -16.703 1.00 72.56 177 TYR A CA 1
ATOM 1444 C C . TYR A 1 177 ? 11.879 9.043 -15.927 1.00 72.56 177 TYR A C 1
ATOM 1446 O O . TYR A 1 177 ? 12.593 9.100 -14.930 1.00 72.56 177 TYR A O 1
ATOM 1454 N N . PHE A 1 178 ? 11.133 10.070 -16.334 1.00 73.81 178 PHE A N 1
ATOM 1455 C CA . PHE A 1 178 ? 11.070 11.334 -15.611 1.00 73.81 178 PHE A CA 1
ATOM 1456 C C . PHE A 1 178 ? 10.472 11.162 -14.205 1.00 73.81 178 PHE A C 1
ATOM 1458 O O . PHE A 1 178 ? 11.029 11.682 -13.237 1.00 73.81 178 PHE A O 1
ATOM 1465 N N . ASP A 1 179 ? 9.379 10.407 -14.066 1.00 79.06 179 ASP A N 1
ATOM 1466 C CA . ASP A 1 179 ? 8.757 10.136 -12.760 1.00 79.06 179 ASP A CA 1
ATOM 1467 C C . ASP A 1 179 ? 9.696 9.348 -11.836 1.00 79.06 179 ASP A C 1
ATOM 1469 O O . ASP A 1 179 ? 9.864 9.697 -10.666 1.00 79.06 179 ASP A O 1
ATOM 1473 N N . LEU A 1 180 ? 10.357 8.324 -12.382 1.00 80.62 180 LEU A N 1
ATOM 1474 C CA . LEU A 1 180 ? 11.309 7.481 -11.666 1.00 80.62 180 LEU A CA 1
ATOM 1475 C C . LEU A 1 180 ? 12.516 8.289 -11.170 1.00 80.62 180 LEU A C 1
ATOM 1477 O O . LEU A 1 180 ? 12.864 8.224 -9.992 1.00 80.62 180 LEU A O 1
ATOM 1481 N N . LEU A 1 181 ? 13.131 9.089 -12.045 1.00 74.50 181 LEU A N 1
ATOM 1482 C CA . LEU A 1 181 ? 14.275 9.931 -11.690 1.00 74.50 181 LEU A CA 1
ATOM 1483 C C . LEU A 1 181 ? 13.910 10.957 -10.617 1.00 74.50 181 LEU A C 1
ATOM 1485 O O . LEU A 1 181 ? 14.652 11.132 -9.652 1.00 74.50 181 LEU A O 1
ATOM 1489 N N . ASN A 1 182 ? 12.741 11.593 -10.731 1.00 78.19 182 ASN A N 1
ATOM 1490 C CA . ASN A 1 182 ? 12.257 12.508 -9.700 1.00 78.19 182 ASN A CA 1
ATOM 1491 C C . ASN A 1 182 ? 12.002 11.794 -8.369 1.00 78.19 182 ASN A C 1
ATOM 1493 O O . ASN A 1 182 ? 12.313 12.346 -7.312 1.00 78.19 182 ASN A O 1
ATOM 1497 N N . ALA A 1 183 ? 11.456 10.577 -8.399 1.00 82.88 183 ALA A N 1
ATOM 1498 C CA . ALA A 1 183 ? 11.258 9.778 -7.197 1.00 82.88 183 ALA A CA 1
ATOM 1499 C C . ALA A 1 183 ? 12.595 9.480 -6.497 1.00 82.88 183 ALA A C 1
ATOM 1501 O O . ALA A 1 183 ? 12.696 9.670 -5.281 1.00 82.88 183 ALA A O 1
ATOM 1502 N N . TYR A 1 184 ? 13.629 9.094 -7.242 1.00 80.56 184 TYR A N 1
ATOM 1503 C CA . TYR A 1 184 ? 14.961 8.862 -6.682 1.00 80.56 184 TYR A CA 1
ATOM 1504 C C . TYR A 1 184 ? 15.627 10.138 -6.168 1.00 80.56 184 TYR A C 1
ATOM 1506 O O . TYR A 1 184 ? 16.144 10.150 -5.049 1.00 80.56 184 TYR A O 1
ATOM 1514 N N . ALA A 1 185 ? 15.536 11.236 -6.923 1.00 75.38 185 ALA A N 1
ATOM 1515 C CA . ALA A 1 185 ? 16.090 12.528 -6.527 1.00 75.38 185 ALA A CA 1
ATOM 1516 C C . ALA A 1 185 ? 15.496 13.031 -5.199 1.00 75.38 185 ALA A C 1
ATOM 1518 O O . ALA A 1 185 ? 16.227 13.513 -4.337 1.00 75.38 185 ALA A O 1
ATOM 1519 N N . ARG A 1 186 ? 14.181 12.860 -4.982 1.00 80.50 186 ARG A N 1
ATOM 1520 C CA . ARG A 1 186 ? 13.506 13.220 -3.715 1.00 80.50 186 ARG A CA 1
ATOM 1521 C C . ARG A 1 186 ? 13.987 12.405 -2.510 1.00 80.50 186 ARG A C 1
ATOM 1523 O O . ARG A 1 186 ? 13.745 12.812 -1.376 1.00 80.50 186 ARG A O 1
ATOM 1530 N N . ARG A 1 187 ? 14.615 11.253 -2.744 1.00 80.19 187 ARG A N 1
ATOM 1531 C CA . ARG A 1 187 ? 15.037 10.292 -1.716 1.00 80.19 187 ARG A CA 1
ATOM 1532 C C . ARG A 1 187 ? 16.553 10.255 -1.508 1.00 80.19 187 ARG A C 1
ATOM 1534 O O . ARG A 1 187 ? 17.011 9.456 -0.698 1.00 80.19 187 ARG A O 1
ATOM 1541 N N . SER A 1 188 ? 17.314 11.108 -2.202 1.00 71.00 188 SER A N 1
ATOM 1542 C CA . SER A 1 188 ? 18.784 11.164 -2.132 1.00 71.00 188 SER A CA 1
ATOM 1543 C C . SER A 1 188 ? 19.460 9.800 -2.339 1.00 71.00 188 SER A C 1
ATOM 1545 O O . SER A 1 188 ? 20.471 9.504 -1.708 1.00 71.00 188 SER A O 1
ATOM 1547 N N . VAL A 1 189 ? 18.868 8.953 -3.182 1.00 67.12 189 VAL A N 1
ATOM 1548 C CA . VAL A 1 189 ? 19.374 7.604 -3.472 1.00 67.12 189 VAL A CA 1
ATOM 1549 C C . VAL A 1 189 ? 20.542 7.687 -4.447 1.00 67.12 189 VAL A C 1
ATOM 1551 O O . VAL A 1 189 ? 20.585 8.586 -5.288 1.00 67.12 189 VAL A O 1
ATOM 1554 N N . GLU A 1 190 ? 21.470 6.734 -4.344 1.00 63.59 190 GLU A N 1
ATOM 1555 C CA . GLU A 1 190 ? 22.586 6.613 -5.276 1.00 63.59 190 GLU A CA 1
ATOM 1556 C C . GLU A 1 190 ? 22.117 6.522 -6.728 1.00 63.59 190 GLU A C 1
ATOM 1558 O O . GLU A 1 190 ? 21.149 5.842 -7.089 1.00 63.59 190 GLU A O 1
ATOM 1563 N N . VAL A 1 191 ? 22.858 7.233 -7.566 1.00 59.69 191 VAL A N 1
ATOM 1564 C CA . VAL A 1 191 ? 22.601 7.406 -8.987 1.00 59.69 191 VAL A CA 1
ATOM 1565 C C . VAL A 1 191 ? 22.565 6.032 -9.670 1.00 59.69 191 VAL A C 1
ATOM 1567 O O . VAL A 1 191 ? 21.626 5.719 -10.397 1.00 59.69 191 VAL A O 1
ATOM 1570 N N . GLU A 1 192 ? 23.480 5.137 -9.328 1.00 60.59 192 GLU A N 1
ATOM 1571 C CA . GLU A 1 192 ? 23.599 3.769 -9.836 1.00 60.59 192 GLU A CA 1
ATOM 1572 C C . GLU A 1 192 ? 22.312 2.935 -9.688 1.00 60.59 192 GLU A C 1
ATOM 1574 O O . GLU A 1 192 ? 21.982 2.139 -10.572 1.00 60.59 192 GLU A O 1
ATOM 1579 N N . ARG A 1 193 ? 21.524 3.156 -8.629 1.00 64.06 193 ARG A N 1
ATOM 1580 C CA . ARG A 1 193 ? 20.275 2.414 -8.390 1.00 64.06 193 ARG A CA 1
ATOM 1581 C C . ARG A 1 193 ? 19.150 2.862 -9.306 1.00 64.06 193 ARG A C 1
ATOM 1583 O O . ARG A 1 193 ? 18.459 2.033 -9.890 1.00 64.06 193 ARG A O 1
ATOM 1590 N N . SER A 1 194 ? 19.004 4.169 -9.518 1.00 64.38 194 SER A N 1
ATOM 1591 C CA . SER A 1 194 ? 18.020 4.678 -10.478 1.00 64.38 194 SER A CA 1
ATOM 1592 C C . SER A 1 194 ? 18.302 4.169 -11.898 1.00 64.38 194 SER A C 1
ATOM 1594 O O . SER A 1 194 ? 17.376 3.789 -12.616 1.00 64.38 194 SER A O 1
ATOM 1596 N N . ARG A 1 195 ? 19.587 4.030 -12.261 1.00 63.75 195 ARG A N 1
ATOM 1597 C CA . ARG A 1 195 ? 20.037 3.473 -13.544 1.00 63.75 195 ARG A CA 1
ATOM 1598 C C . ARG A 1 195 ? 19.562 2.032 -13.755 1.00 63.75 195 ARG A C 1
ATOM 1600 O O . ARG A 1 195 ? 19.101 1.704 -14.848 1.00 63.75 195 ARG A O 1
ATOM 1607 N N . LEU A 1 196 ? 19.614 1.190 -12.720 1.00 64.75 196 LEU A N 1
ATOM 1608 C CA . LEU A 1 196 ? 19.143 -0.198 -12.776 1.00 64.75 196 LEU A CA 1
ATOM 1609 C C . LEU A 1 196 ? 17.673 -0.288 -13.203 1.00 64.75 196 LEU A C 1
ATOM 1611 O O . LEU A 1 196 ? 17.335 -1.040 -14.115 1.00 64.75 196 LEU A O 1
ATOM 1615 N N . TYR A 1 197 ? 16.793 0.474 -12.557 1.00 66.88 197 TYR A N 1
ATOM 1616 C CA . TYR A 1 197 ? 15.357 0.403 -12.833 1.00 66.88 197 TYR A CA 1
ATOM 1617 C C . TYR A 1 197 ? 14.984 0.990 -14.187 1.00 66.88 197 TYR A C 1
ATOM 1619 O O . TYR A 1 197 ? 14.047 0.505 -14.824 1.00 66.88 197 TYR A O 1
ATOM 1627 N N . MET A 1 198 ? 15.749 1.975 -14.665 1.00 65.50 198 MET A N 1
ATOM 1628 C CA . MET A 1 198 ? 15.624 2.434 -16.045 1.00 65.50 198 MET A CA 1
ATOM 1629 C C . MET A 1 198 ? 15.957 1.309 -17.020 1.00 65.50 198 MET A C 1
ATOM 1631 O O . MET A 1 198 ? 15.199 1.090 -17.956 1.00 65.50 198 MET A O 1
ATOM 1635 N N . ILE A 1 199 ? 17.026 0.545 -16.775 1.00 62.56 199 ILE A N 1
ATOM 1636 C CA . ILE A 1 199 ? 17.393 -0.607 -17.612 1.00 62.56 199 ILE A CA 1
ATOM 1637 C C . ILE A 1 199 ? 16.341 -1.717 -17.523 1.00 62.56 199 ILE A C 1
ATOM 1639 O O . ILE A 1 199 ? 15.943 -2.267 -18.549 1.00 62.56 199 ILE A O 1
ATOM 1643 N N . LYS A 1 200 ? 15.831 -2.017 -16.321 1.00 63.97 200 LYS A N 1
ATOM 1644 C CA . LYS A 1 200 ? 14.739 -2.985 -16.126 1.00 63.97 200 LYS A CA 1
ATOM 1645 C C . LYS A 1 200 ? 13.480 -2.572 -16.898 1.00 63.97 200 LYS A C 1
ATOM 1647 O O . LYS A 1 200 ? 12.827 -3.430 -17.485 1.00 63.97 200 LYS A O 1
ATOM 1652 N N . SER A 1 201 ? 13.139 -1.282 -16.961 1.00 63.88 201 SER A N 1
ATOM 1653 C CA . SER A 1 201 ? 11.957 -0.827 -17.704 1.00 63.88 201 SER A CA 1
ATOM 1654 C C . SER A 1 201 ? 12.133 -0.839 -19.229 1.00 63.88 201 SER A C 1
ATOM 1656 O O . SER A 1 201 ? 11.128 -0.973 -19.929 1.00 63.88 201 SER A O 1
ATOM 1658 N N . LEU A 1 202 ? 13.370 -0.811 -19.761 1.00 63.31 202 LEU A N 1
ATOM 1659 C CA . LEU A 1 202 ? 13.653 -0.960 -21.207 1.00 63.31 202 LEU A CA 1
ATOM 1660 C C . LEU A 1 202 ? 13.056 -2.240 -21.808 1.00 63.31 202 LEU A C 1
ATOM 1662 O O . LEU A 1 202 ? 12.740 -2.281 -22.996 1.00 63.31 202 LEU A O 1
ATOM 1666 N N . TRP A 1 203 ? 12.871 -3.279 -20.990 1.00 60.94 203 TRP A N 1
ATOM 1667 C CA . TRP A 1 203 ? 12.203 -4.520 -21.389 1.00 60.94 203 TRP A CA 1
ATOM 1668 C C . TRP A 1 203 ? 10.741 -4.315 -21.794 1.00 60.94 203 TRP A C 1
ATOM 1670 O O . TRP A 1 203 ? 10.197 -5.076 -22.598 1.00 60.94 203 TRP A O 1
ATOM 1680 N N . PHE A 1 204 ? 10.095 -3.282 -21.256 1.00 59.66 204 PHE A N 1
ATOM 1681 C CA . PHE A 1 204 ? 8.651 -3.100 -21.335 1.00 59.66 204 PHE A CA 1
ATOM 1682 C C . PHE A 1 204 ? 8.230 -1.853 -22.125 1.00 59.66 204 PHE A C 1
ATOM 1684 O O . PHE A 1 204 ? 7.185 -1.891 -22.778 1.00 59.66 204 PHE A O 1
ATOM 1691 N N . ILE A 1 205 ? 9.026 -0.775 -22.132 1.00 65.38 205 ILE A N 1
ATOM 1692 C CA . ILE A 1 205 ? 8.713 0.482 -22.839 1.00 65.38 205 ILE A CA 1
ATOM 1693 C C . ILE A 1 205 ? 9.751 0.847 -23.898 1.00 65.38 205 ILE A C 1
ATOM 1695 O O . ILE A 1 205 ? 10.943 0.605 -23.747 1.00 65.38 205 ILE A O 1
ATOM 1699 N N . SER A 1 206 ? 9.277 1.444 -24.997 1.00 57.06 206 SER A N 1
ATOM 1700 C CA . SER A 1 206 ? 10.151 2.104 -25.968 1.00 57.06 206 SER A CA 1
ATOM 1701 C C . SER A 1 206 ? 10.649 3.415 -25.374 1.00 57.06 206 SER A C 1
ATOM 1703 O O . SER A 1 206 ? 9.830 4.242 -24.982 1.00 57.06 206 SER A O 1
ATOM 1705 N N . VAL A 1 207 ? 11.963 3.589 -25.356 1.00 56.28 207 VAL A N 1
ATOM 1706 C CA . VAL A 1 207 ? 12.640 4.835 -24.986 1.00 56.28 207 VAL A CA 1
ATOM 1707 C C . VAL A 1 207 ? 12.453 5.850 -26.104 1.00 56.28 207 VAL A C 1
ATOM 1709 O O . VAL A 1 207 ? 12.447 5.459 -27.268 1.00 56.28 207 VAL A O 1
ATOM 1712 N N . ASP A 1 208 ? 12.327 7.135 -25.802 1.00 53.84 208 ASP A N 1
ATOM 1713 C CA . ASP A 1 208 ? 12.501 8.190 -26.798 1.00 53.84 208 ASP A CA 1
ATOM 1714 C C . ASP A 1 208 ? 13.742 9.064 -26.533 1.00 53.84 208 ASP A C 1
ATOM 1716 O O . ASP A 1 208 ? 14.468 8.901 -25.553 1.00 53.84 208 ASP A O 1
ATOM 1720 N N . ALA A 1 209 ? 14.042 9.987 -27.448 1.00 49.00 209 ALA A N 1
ATOM 1721 C CA . ALA A 1 209 ? 15.206 10.858 -27.301 1.00 49.00 209 ALA A CA 1
ATOM 1722 C C . ALA A 1 209 ? 15.138 11.742 -26.037 1.00 49.00 209 ALA A C 1
ATOM 1724 O O . ALA A 1 209 ? 16.181 12.104 -25.496 1.00 49.00 209 ALA A O 1
ATOM 1725 N N . ALA A 1 210 ? 13.940 12.082 -25.547 1.00 55.91 210 ALA A N 1
ATOM 1726 C CA . ALA A 1 210 ? 13.782 12.868 -24.328 1.00 55.91 210 ALA A CA 1
ATOM 1727 C C . ALA A 1 210 ? 14.110 12.032 -23.083 1.00 55.91 210 ALA A C 1
ATOM 1729 O O . ALA A 1 210 ? 14.739 12.548 -22.160 1.00 55.91 210 ALA A O 1
ATOM 1730 N N . ASP A 1 211 ? 13.777 10.741 -23.088 1.00 57.25 211 ASP A N 1
ATOM 1731 C CA . ASP A 1 211 ? 14.169 9.797 -22.038 1.00 57.25 211 ASP A CA 1
ATOM 1732 C C . ASP A 1 211 ? 15.690 9.632 -21.968 1.00 57.25 211 ASP A C 1
ATOM 1734 O O . ASP A 1 211 ? 16.278 9.681 -20.890 1.00 57.25 211 ASP A O 1
ATOM 1738 N N . ILE A 1 212 ? 16.343 9.516 -23.128 1.00 53.72 212 ILE A N 1
ATOM 1739 C CA . ILE A 1 212 ? 17.806 9.445 -23.238 1.00 53.72 212 ILE A CA 1
ATOM 1740 C C . ILE A 1 212 ? 18.466 10.730 -22.721 1.00 53.72 212 ILE A C 1
ATOM 1742 O O . ILE A 1 212 ? 19.462 10.682 -22.001 1.00 53.72 212 ILE A O 1
ATOM 1746 N N . LEU A 1 213 ? 17.907 11.894 -23.049 1.00 52.72 213 LEU A N 1
ATOM 1747 C CA . LEU A 1 213 ? 18.395 13.174 -22.535 1.00 52.72 213 LEU A CA 1
ATOM 1748 C C . LEU A 1 213 ? 18.158 13.324 -21.027 1.00 52.72 213 LEU A C 1
ATOM 1750 O O . LEU A 1 213 ? 19.002 13.898 -20.341 1.00 52.72 213 LEU A O 1
ATOM 1754 N N . ALA A 1 214 ? 17.055 12.790 -20.496 1.00 57.44 214 ALA A N 1
ATOM 1755 C CA . ALA A 1 214 ? 16.796 12.757 -19.059 1.00 57.44 214 ALA A CA 1
ATOM 1756 C C . ALA A 1 214 ? 17.812 11.866 -18.328 1.00 57.44 214 ALA A C 1
ATOM 1758 O O . ALA A 1 214 ? 18.327 12.268 -17.285 1.00 57.44 214 ALA A O 1
ATOM 1759 N N . VAL A 1 215 ? 18.165 10.713 -18.914 1.00 54.31 215 VAL A N 1
ATOM 1760 C CA . VAL A 1 215 ? 19.286 9.876 -18.461 1.00 54.31 215 VAL A CA 1
ATOM 1761 C C . VAL A 1 215 ? 20.568 10.720 -18.462 1.00 54.31 215 VAL A C 1
ATOM 1763 O O . VAL A 1 215 ? 21.177 10.926 -17.418 1.00 54.31 215 VAL A O 1
ATOM 1766 N N . TYR A 1 216 ? 20.953 11.319 -19.586 1.00 53.88 216 TYR A N 1
ATOM 1767 C CA . TYR A 1 216 ? 22.173 12.132 -19.638 1.00 53.88 216 TYR A CA 1
ATOM 1768 C C . TYR A 1 216 ? 22.225 13.268 -18.615 1.00 53.88 216 TYR A C 1
ATOM 1770 O O . TYR A 1 216 ? 23.269 13.499 -18.005 1.00 53.88 216 TYR A O 1
ATOM 1778 N N . GLY A 1 217 ? 21.106 13.966 -18.418 1.00 54.88 217 GLY A N 1
ATOM 1779 C CA . GLY A 1 217 ? 21.000 15.041 -17.439 1.00 54.88 217 GLY A CA 1
ATOM 1780 C C . GLY A 1 217 ? 21.130 14.554 -15.995 1.00 54.88 217 GLY A C 1
ATOM 1781 O O . GLY A 1 217 ? 21.687 15.275 -15.170 1.00 54.88 217 GLY A O 1
ATOM 1782 N N . ALA A 1 218 ? 20.653 13.343 -15.690 1.00 56.34 218 ALA A N 1
ATOM 1783 C CA . ALA A 1 218 ? 20.685 12.775 -14.343 1.00 56.34 218 ALA A CA 1
ATOM 1784 C C . ALA A 1 218 ? 22.004 12.054 -14.007 1.00 56.34 218 ALA A C 1
ATOM 1786 O O . ALA A 1 218 ? 22.473 12.142 -12.875 1.00 56.34 218 ALA A O 1
ATOM 1787 N N . PHE A 1 219 ? 22.605 11.353 -14.972 1.00 52.22 219 PHE A N 1
ATOM 1788 C CA . PHE A 1 219 ? 23.758 10.465 -14.753 1.00 52.22 219 PHE A CA 1
ATOM 1789 C C . PHE A 1 219 ? 25.103 11.060 -15.185 1.00 52.22 219 PHE A C 1
ATOM 1791 O O . PHE A 1 219 ? 26.150 10.511 -14.843 1.00 52.22 219 PHE A O 1
ATOM 1798 N N . GLY A 1 220 ? 25.098 12.154 -15.954 1.00 52.41 220 GLY A N 1
ATOM 1799 C CA . GLY A 1 220 ? 26.285 12.605 -16.673 1.00 52.41 220 GLY A CA 1
ATOM 1800 C C . GLY A 1 220 ? 26.669 11.656 -17.817 1.00 52.41 220 GLY A C 1
ATOM 1801 O O . GLY A 1 220 ? 25.966 10.699 -18.140 1.00 52.41 220 GLY A O 1
ATOM 1802 N N . ILE A 1 221 ? 27.790 11.947 -18.480 1.00 52.03 221 ILE A N 1
ATOM 1803 C CA . ILE A 1 221 ? 28.286 11.152 -19.608 1.00 52.03 221 ILE A CA 1
ATOM 1804 C C . ILE A 1 221 ? 29.340 10.171 -19.092 1.00 52.03 221 ILE A C 1
ATOM 1806 O O . ILE A 1 221 ? 30.470 10.565 -18.808 1.00 52.03 221 ILE A O 1
ATOM 1810 N N . ASP A 1 222 ? 28.994 8.888 -19.023 1.00 57.59 222 ASP A N 1
ATOM 1811 C CA . ASP A 1 222 ? 29.956 7.802 -18.835 1.00 57.59 222 ASP A CA 1
ATOM 1812 C C . ASP A 1 222 ? 29.919 6.804 -20.000 1.00 57.59 222 ASP A C 1
ATOM 1814 O O . ASP A 1 222 ? 29.055 6.858 -20.876 1.00 57.59 222 ASP A O 1
ATOM 1818 N N . ARG A 1 223 ? 30.916 5.912 -20.052 1.00 55.62 223 ARG A N 1
ATOM 1819 C CA . ARG A 1 223 ? 31.131 4.975 -21.172 1.00 55.62 223 ARG A CA 1
ATOM 1820 C C . ARG A 1 223 ? 29.926 4.057 -21.414 1.00 55.62 223 ARG A C 1
ATOM 1822 O O . ARG A 1 223 ? 29.654 3.669 -22.543 1.00 55.62 223 ARG A O 1
ATOM 1829 N N . GLU A 1 224 ? 29.235 3.737 -20.333 1.00 54.94 224 GLU A N 1
ATOM 1830 C CA . GLU A 1 224 ? 28.060 2.879 -20.233 1.00 54.94 224 GLU A CA 1
ATOM 1831 C C . GLU A 1 224 ? 26.804 3.592 -20.779 1.00 54.94 224 GLU A C 1
ATOM 1833 O O . GLU A 1 224 ? 26.090 3.045 -21.618 1.00 54.94 224 GLU A O 1
ATOM 1838 N N . THR A 1 225 ? 26.597 4.857 -20.404 1.00 54.03 225 THR A N 1
ATOM 1839 C CA . THR A 1 225 ? 25.519 5.722 -20.910 1.00 54.03 225 THR A CA 1
ATOM 1840 C C . THR A 1 225 ? 25.741 6.081 -22.382 1.00 54.03 225 THR A C 1
ATOM 1842 O O . THR A 1 225 ? 24.817 6.000 -23.183 1.00 54.03 225 THR A O 1
ATOM 1845 N N . LEU A 1 226 ? 26.982 6.388 -22.779 1.00 55.75 226 LEU A N 1
ATOM 1846 C CA . LEU A 1 226 ? 27.384 6.581 -24.181 1.00 55.75 226 LEU A CA 1
ATOM 1847 C C . LEU A 1 226 ? 27.090 5.357 -25.048 1.00 55.75 226 LEU A C 1
ATOM 1849 O O . LEU A 1 226 ? 26.651 5.515 -26.181 1.00 55.75 226 LEU A O 1
ATOM 1853 N N . PHE A 1 227 ? 27.326 4.153 -24.523 1.00 59.22 227 PHE A N 1
ATOM 1854 C CA . PHE A 1 227 ? 27.034 2.913 -25.236 1.00 59.22 227 PHE A CA 1
ATOM 1855 C C . PHE A 1 227 ? 25.531 2.724 -25.452 1.00 59.22 227 PHE A C 1
ATOM 1857 O O . PHE A 1 227 ? 25.121 2.415 -26.568 1.00 59.22 227 PHE A O 1
ATOM 1864 N N . LEU A 1 228 ? 24.712 2.953 -24.418 1.00 55.03 228 LEU A N 1
ATOM 1865 C CA . LEU A 1 228 ? 23.255 2.894 -24.547 1.00 55.03 228 LEU A CA 1
ATOM 1866 C C . LEU A 1 228 ? 22.768 3.873 -25.620 1.00 55.03 228 LEU A C 1
ATOM 1868 O O . LEU A 1 228 ? 21.992 3.491 -26.490 1.00 55.03 228 LEU A O 1
ATOM 1872 N N . VAL A 1 229 ? 23.275 5.104 -25.626 1.00 52.91 229 VAL A N 1
ATOM 1873 C CA . VAL A 1 229 ? 22.854 6.121 -26.598 1.00 52.91 229 VAL A CA 1
ATOM 1874 C C . VAL A 1 229 ? 23.323 5.830 -28.012 1.00 52.91 229 VAL A C 1
ATOM 1876 O O . VAL A 1 229 ? 22.501 5.863 -28.921 1.00 52.91 229 VAL A O 1
ATOM 1879 N N . ASP A 1 230 ? 24.596 5.485 -28.208 1.00 54.97 230 ASP A N 1
ATOM 1880 C CA . ASP A 1 230 ? 25.117 5.114 -29.529 1.00 54.97 230 ASP A CA 1
ATOM 1881 C C . ASP A 1 230 ? 24.363 3.899 -30.096 1.00 54.97 230 ASP A C 1
ATOM 1883 O O . ASP A 1 230 ? 24.081 3.828 -31.292 1.00 54.97 230 ASP A O 1
ATOM 1887 N N . HIS A 1 231 ? 23.958 2.962 -29.235 1.00 53.59 231 HIS A N 1
ATOM 1888 C CA . HIS A 1 231 ? 23.133 1.829 -29.634 1.00 53.59 231 HIS A CA 1
ATOM 1889 C C . HIS A 1 231 ? 21.707 2.247 -30.032 1.00 53.59 231 HIS A C 1
ATOM 1891 O O . HIS A 1 231 ? 21.219 1.845 -31.094 1.00 53.59 231 HIS A O 1
ATOM 1897 N N . PHE A 1 232 ? 21.046 3.079 -29.218 1.00 52.09 232 PHE A N 1
ATOM 1898 C CA . PHE A 1 232 ? 19.679 3.544 -29.467 1.00 52.09 232 PHE A CA 1
ATOM 1899 C C . PHE A 1 232 ? 19.568 4.486 -30.677 1.00 52.09 232 PHE A C 1
ATOM 1901 O O . PHE A 1 232 ? 18.585 4.403 -31.417 1.00 52.09 232 PHE A O 1
ATOM 1908 N N . GLU A 1 233 ? 20.579 5.323 -30.932 1.00 52.00 233 GLU A N 1
ATOM 1909 C CA . GLU A 1 233 ? 20.659 6.187 -32.118 1.00 52.00 233 GLU A CA 1
ATOM 1910 C C . GLU A 1 233 ? 20.841 5.385 -33.417 1.00 52.00 233 GLU A C 1
ATOM 1912 O O . GLU A 1 233 ? 20.303 5.768 -34.458 1.00 52.00 233 GLU A O 1
ATOM 1917 N N . ARG A 1 234 ? 21.557 4.251 -33.375 1.00 52.75 234 ARG A N 1
ATOM 1918 C CA . ARG A 1 234 ? 21.861 3.432 -34.566 1.00 52.75 234 ARG A CA 1
ATOM 1919 C C . ARG A 1 234 ? 20.768 2.439 -34.951 1.00 52.75 234 ARG A C 1
ATOM 1921 O O . ARG A 1 234 ? 20.575 2.195 -36.139 1.00 52.75 234 ARG A O 1
ATOM 1928 N N . GLN A 1 235 ? 20.097 1.820 -33.979 1.00 51.44 235 GLN A N 1
ATOM 1929 C CA . GLN A 1 235 ? 19.138 0.727 -34.227 1.00 51.44 235 GLN A CA 1
ATOM 1930 C C . GLN A 1 235 ? 17.689 1.212 -34.394 1.00 51.44 235 GLN A C 1
ATOM 1932 O O . GLN A 1 235 ? 16.847 0.480 -34.915 1.00 51.44 235 GLN A O 1
ATOM 1937 N N . GLY A 1 236 ? 17.388 2.443 -33.976 1.00 50.94 236 GLY A N 1
ATOM 1938 C CA . GLY A 1 236 ? 16.021 2.942 -33.905 1.00 50.94 236 GLY A CA 1
ATOM 1939 C C . GLY A 1 236 ? 15.284 2.411 -32.671 1.00 50.94 236 GLY A C 1
ATOM 1940 O O . GLY A 1 236 ? 15.348 1.236 -32.307 1.00 50.94 236 GLY A O 1
ATOM 1941 N N . LEU A 1 237 ? 14.566 3.317 -32.014 1.00 48.69 237 LEU A N 1
ATOM 1942 C CA . LEU A 1 237 ? 13.952 3.157 -30.694 1.00 48.69 237 LEU A CA 1
ATOM 1943 C C . LEU A 1 237 ? 12.718 2.230 -30.713 1.00 48.69 237 LEU A C 1
ATOM 1945 O O . LEU A 1 237 ? 11.577 2.664 -30.553 1.00 48.69 237 LEU A O 1
ATOM 1949 N N . THR A 1 238 ? 12.924 0.933 -30.940 1.00 49.47 238 THR A N 1
ATOM 1950 C CA . THR A 1 238 ? 11.854 -0.078 -30.911 1.00 49.47 238 THR A CA 1
ATOM 1951 C C . THR A 1 238 ? 12.145 -1.148 -29.865 1.00 49.47 238 THR A C 1
ATOM 1953 O O . THR A 1 238 ? 13.260 -1.647 -29.783 1.00 49.47 238 THR A O 1
ATOM 1956 N N . ASN A 1 239 ? 11.156 -1.518 -29.044 1.00 53.69 239 ASN A N 1
ATOM 1957 C CA . ASN A 1 239 ? 11.278 -2.675 -28.148 1.00 53.69 239 ASN A CA 1
ATOM 1958 C C . ASN A 1 239 ? 11.363 -3.938 -29.024 1.00 53.69 239 ASN A C 1
ATOM 1960 O O . ASN A 1 239 ? 10.358 -4.361 -29.597 1.00 53.69 239 ASN A O 1
ATOM 1964 N N . ASN A 1 240 ? 12.574 -4.461 -29.211 1.00 55.94 240 ASN A N 1
ATOM 1965 C CA . ASN A 1 240 ? 12.868 -5.627 -30.035 1.00 55.94 240 ASN A CA 1
ATOM 1966 C C . ASN A 1 240 ? 13.820 -6.575 -29.286 1.00 55.94 240 ASN A C 1
ATOM 1968 O O . ASN A 1 240 ? 14.469 -6.189 -28.311 1.00 55.94 240 ASN A O 1
ATOM 1972 N N . GLU A 1 241 ? 13.908 -7.825 -29.742 1.00 53.47 241 GLU A N 1
ATOM 1973 C CA . GLU A 1 241 ? 14.722 -8.868 -29.097 1.00 53.47 241 GLU A CA 1
ATOM 1974 C C . GLU A 1 241 ? 16.212 -8.492 -28.979 1.00 53.47 241 GLU A C 1
ATOM 1976 O O . GLU A 1 241 ? 16.895 -8.942 -28.059 1.00 53.47 241 GLU A O 1
ATOM 1981 N N . CYS A 1 242 ? 16.720 -7.646 -29.884 1.00 52.53 242 CYS A N 1
ATOM 1982 C CA . CYS A 1 242 ? 18.086 -7.125 -29.825 1.00 52.53 242 CYS A CA 1
ATOM 1983 C C . CYS A 1 242 ? 18.286 -6.229 -28.599 1.00 52.53 242 CYS A C 1
ATOM 1985 O O . CYS A 1 242 ? 19.214 -6.447 -27.824 1.00 52.53 242 CYS A O 1
ATOM 1987 N N . ASN A 1 243 ? 17.378 -5.277 -28.383 1.00 53.38 243 ASN A N 1
ATOM 1988 C CA . ASN A 1 243 ? 17.427 -4.357 -27.249 1.00 53.38 243 ASN A CA 1
ATOM 1989 C C . ASN A 1 243 ? 17.249 -5.090 -25.909 1.00 53.38 243 ASN A C 1
ATOM 1991 O O . ASN A 1 243 ? 17.900 -4.744 -24.925 1.00 53.38 243 ASN A O 1
ATOM 1995 N N . GLN A 1 244 ? 16.445 -6.157 -25.881 1.00 56.03 244 GLN A N 1
ATOM 1996 C CA . GLN A 1 244 ? 16.293 -7.028 -24.709 1.00 56.03 244 GLN A CA 1
ATOM 1997 C C . GLN A 1 244 ? 17.579 -7.803 -24.384 1.00 56.03 244 GLN A C 1
ATOM 1999 O O . GLN A 1 244 ? 18.020 -7.820 -23.235 1.00 56.03 244 GLN A O 1
ATOM 2004 N N . LYS A 1 245 ? 18.236 -8.399 -25.391 1.00 56.53 245 LYS A N 1
ATOM 2005 C CA . LYS A 1 245 ? 19.539 -9.063 -25.200 1.00 56.53 245 LYS A CA 1
ATOM 2006 C C . LYS A 1 245 ? 20.607 -8.095 -24.702 1.00 56.53 245 LYS A C 1
ATOM 2008 O O . LYS A 1 245 ? 21.349 -8.443 -23.788 1.00 56.53 245 LYS A O 1
ATOM 2013 N N . LEU A 1 246 ? 20.643 -6.885 -25.255 1.00 55.78 246 LEU A N 1
ATOM 2014 C CA . LEU A 1 246 ? 21.602 -5.861 -24.858 1.00 55.78 246 LEU A CA 1
ATOM 2015 C C . LEU A 1 246 ? 21.393 -5.410 -23.407 1.00 55.78 246 LEU A C 1
ATOM 2017 O O . LEU A 1 246 ? 22.357 -5.303 -22.653 1.00 55.78 246 LEU A O 1
ATOM 2021 N N . ALA A 1 247 ? 20.138 -5.202 -22.993 1.00 56.38 247 ALA A N 1
ATOM 2022 C CA . ALA A 1 247 ? 19.805 -4.891 -21.605 1.00 56.38 247 ALA A CA 1
ATOM 2023 C C . ALA A 1 247 ? 20.265 -6.011 -20.656 1.00 56.38 247 ALA A C 1
ATOM 2025 O O . ALA A 1 247 ? 20.822 -5.730 -19.597 1.00 56.38 247 ALA A O 1
ATOM 2026 N N . LEU A 1 248 ? 20.095 -7.278 -21.052 1.00 56.66 248 LEU A N 1
ATOM 2027 C CA . LEU A 1 248 ? 20.537 -8.434 -20.268 1.00 56.66 248 LEU A CA 1
ATOM 2028 C C . LEU A 1 248 ? 22.071 -8.519 -20.147 1.00 56.66 248 LEU A C 1
ATOM 2030 O O . LEU A 1 248 ? 22.595 -8.827 -19.080 1.00 56.66 248 LEU A O 1
ATOM 2034 N N . GLU A 1 249 ? 22.803 -8.258 -21.232 1.00 58.50 249 GLU A N 1
ATOM 2035 C CA . GLU A 1 249 ? 24.273 -8.221 -21.228 1.00 58.50 249 GLU A CA 1
ATOM 2036 C C . GLU A 1 249 ? 24.813 -7.076 -20.369 1.00 58.50 249 GLU A C 1
ATOM 2038 O O . GLU A 1 249 ? 25.805 -7.237 -19.656 1.00 58.50 249 GLU A O 1
ATOM 2043 N N . PHE A 1 250 ? 24.131 -5.936 -20.391 1.00 57.06 250 PHE A N 1
ATOM 2044 C CA . PHE A 1 250 ? 24.502 -4.774 -19.602 1.00 57.06 250 PHE A CA 1
ATOM 2045 C C . PHE A 1 250 ? 24.256 -4.984 -18.102 1.00 57.06 250 PHE A C 1
ATOM 2047 O O . PHE A 1 250 ? 25.115 -4.636 -17.294 1.00 57.06 250 PHE A O 1
ATOM 2054 N N . LEU A 1 251 ? 23.139 -5.616 -17.725 1.00 56.78 251 LEU A N 1
ATOM 2055 C CA . LEU A 1 251 ? 22.875 -6.030 -16.341 1.00 56.78 251 LEU A CA 1
ATOM 2056 C C . LEU A 1 251 ? 23.988 -6.949 -15.818 1.00 56.78 251 LEU A C 1
ATOM 2058 O O . LEU A 1 251 ? 24.589 -6.656 -14.788 1.00 56.78 251 LEU A O 1
ATOM 2062 N N . LYS A 1 252 ? 24.367 -7.969 -16.599 1.00 59.69 252 LYS A N 1
ATOM 2063 C CA . LYS A 1 252 ? 25.492 -8.864 -16.271 1.00 59.69 252 LYS A CA 1
ATOM 2064 C C . LYS A 1 252 ? 26.819 -8.120 -16.124 1.00 59.69 252 LYS A C 1
ATOM 2066 O O . LYS A 1 252 ? 27.650 -8.471 -15.292 1.00 59.69 252 LYS A O 1
ATOM 2071 N N . HIS A 1 253 ? 27.064 -7.104 -16.949 1.00 58.62 253 HIS A N 1
ATOM 2072 C CA . HIS A 1 253 ? 28.272 -6.286 -16.845 1.00 58.62 253 HIS A CA 1
ATOM 2073 C C . HIS A 1 253 ? 28.287 -5.434 -15.566 1.00 58.62 253 HIS A C 1
ATOM 2075 O O . HIS A 1 253 ? 29.345 -5.257 -14.962 1.00 58.62 253 HIS A O 1
ATOM 2081 N N . LEU A 1 254 ? 27.137 -4.911 -15.141 1.00 55.75 254 LEU A N 1
ATOM 2082 C CA . LEU A 1 254 ? 27.017 -4.157 -13.895 1.00 55.75 254 LEU A CA 1
ATOM 2083 C C . LEU A 1 254 ? 27.236 -5.042 -12.657 1.00 55.75 254 LEU A C 1
ATOM 2085 O O . LEU A 1 254 ? 27.974 -4.632 -11.760 1.00 55.75 254 LEU A O 1
ATOM 2089 N N . GLU A 1 255 ? 26.678 -6.258 -12.656 1.00 60.12 255 GLU A N 1
ATOM 2090 C CA . GLU A 1 255 ? 26.906 -7.283 -11.621 1.00 60.12 255 GLU A CA 1
ATOM 2091 C C . GLU A 1 255 ? 28.397 -7.628 -11.502 1.00 60.12 255 GLU A C 1
ATOM 2093 O O . GLU A 1 255 ? 28.989 -7.536 -10.430 1.00 60.12 255 GLU A O 1
ATOM 2098 N N . ASN A 1 256 ? 29.047 -7.939 -12.629 1.00 61.66 256 ASN A N 1
ATOM 2099 C CA . ASN A 1 256 ? 30.451 -8.365 -12.656 1.00 61.66 256 ASN A CA 1
ATOM 2100 C C . ASN A 1 256 ? 31.451 -7.292 -12.194 1.00 61.66 256 ASN A C 1
ATOM 2102 O O . ASN A 1 256 ? 32.584 -7.621 -11.846 1.00 61.66 256 ASN A O 1
ATOM 2106 N N . ASN A 1 257 ? 31.066 -6.015 -12.213 1.00 57.56 257 ASN A N 1
ATOM 2107 C CA . ASN A 1 257 ? 31.925 -4.914 -11.781 1.00 57.56 257 ASN A CA 1
ATOM 2108 C C . ASN A 1 257 ? 31.682 -4.491 -10.320 1.00 57.56 257 ASN A C 1
ATOM 2110 O O . ASN A 1 257 ? 32.173 -3.434 -9.926 1.00 57.56 257 ASN A O 1
ATOM 2114 N N . ASN A 1 258 ? 30.936 -5.278 -9.526 1.00 54.81 258 ASN A N 1
ATOM 2115 C CA . ASN A 1 258 ? 30.551 -4.966 -8.138 1.00 54.81 258 ASN A CA 1
ATOM 2116 C C . ASN A 1 258 ? 29.911 -3.575 -7.973 1.00 54.81 258 ASN A C 1
ATOM 2118 O O . ASN A 1 258 ? 29.979 -2.971 -6.905 1.00 54.81 258 ASN A O 1
ATOM 2122 N N . LYS A 1 259 ? 29.310 -3.038 -9.041 1.00 55.09 259 LYS A N 1
ATOM 2123 C CA . LYS A 1 259 ? 28.605 -1.750 -8.999 1.00 55.09 259 LYS A CA 1
ATOM 2124 C C . LYS A 1 259 ? 27.142 -1.905 -8.579 1.00 55.09 259 LYS A C 1
ATOM 2126 O O . LYS A 1 259 ? 26.467 -0.898 -8.415 1.00 55.09 259 LYS A O 1
ATOM 2131 N N . LEU A 1 260 ? 26.660 -3.141 -8.439 1.00 52.75 260 LEU A N 1
ATOM 2132 C CA . LEU A 1 260 ? 25.293 -3.501 -8.073 1.00 52.75 260 LEU A CA 1
ATOM 2133 C C . LEU A 1 260 ? 25.307 -4.860 -7.354 1.00 52.75 260 LEU A C 1
ATOM 2135 O O . LEU A 1 260 ? 25.788 -5.839 -7.920 1.00 52.75 260 LEU A O 1
ATOM 2139 N N . GLU A 1 261 ? 24.764 -4.922 -6.136 1.00 44.91 261 GLU A N 1
ATOM 2140 C CA . GLU A 1 261 ? 24.327 -6.181 -5.517 1.00 44.91 261 GLU A CA 1
ATOM 2141 C C . GLU A 1 261 ? 22.893 -6.437 -5.993 1.00 44.91 261 GLU A C 1
ATOM 2143 O O . GLU A 1 261 ? 21.936 -5.855 -5.485 1.00 44.91 261 GLU A O 1
ATOM 2148 N N . LEU A 1 262 ? 22.751 -7.227 -7.057 1.00 45.09 262 LEU A N 1
ATOM 2149 C CA . LEU A 1 262 ? 21.459 -7.750 -7.488 1.00 45.09 262 LEU A CA 1
ATOM 2150 C C . LEU A 1 262 ? 21.270 -9.108 -6.816 1.00 45.09 262 LEU A C 1
ATOM 2152 O O . LEU A 1 262 ? 21.840 -10.100 -7.267 1.00 45.09 262 LEU A O 1
ATOM 2156 N N . ASP A 1 263 ? 20.495 -9.146 -5.733 1.00 35.84 263 ASP A N 1
ATOM 2157 C CA . ASP A 1 263 ? 19.969 -10.417 -5.241 1.00 35.84 263 ASP A CA 1
ATOM 2158 C C . ASP A 1 263 ? 19.075 -11.027 -6.337 1.00 35.84 263 ASP A C 1
ATOM 2160 O O . ASP A 1 263 ? 18.297 -10.327 -6.988 1.00 35.84 263 ASP A O 1
ATOM 2164 N N . GLU A 1 264 ? 19.290 -12.320 -6.578 1.00 35.62 264 GLU A N 1
ATOM 2165 C CA . GLU A 1 264 ? 18.912 -13.104 -7.760 1.00 35.62 264 GLU A CA 1
ATOM 2166 C C . GLU A 1 264 ? 17.521 -12.803 -8.369 1.00 35.62 264 GLU A C 1
ATOM 2168 O O . GLU A 1 264 ? 16.512 -12.715 -7.667 1.00 35.62 264 GLU A O 1
ATOM 2173 N N . PHE A 1 265 ? 17.500 -12.706 -9.710 1.00 37.84 265 PHE A N 1
ATOM 2174 C CA . PHE A 1 265 ? 16.311 -12.658 -10.579 1.00 37.84 265 PHE A CA 1
ATOM 2175 C C . PHE A 1 265 ? 15.363 -13.854 -10.405 1.00 37.84 265 PHE A C 1
ATOM 2177 O O . PHE A 1 265 ? 15.859 -15.004 -10.364 1.00 37.84 265 PHE A O 1
#

Foldseek 3Di:
DQQLVVCLVVLPVVSNLVSLPDPVDDQQDADPQQDGSLSSNLVSVHDCSSNLVSLVSVYDQCRAGPVRHGSLNSQLPDQVQWDDDPDPPDDTWRPSLVSQCLSCQQPVNLVSNVSSLVSTDCCVVQVPALVNLLCLLPRGPYAPVSSLVSVVSCLPDPCVLSSQVRQQPVPDPDHSLNSLLSSCVVRVDDLLSSVLVVLSCLLRYFDDPVSLVSNCVSPPDDPLSVVVVVVCVPPPRDNDPVSVVVSVVSVVVCVVVVVDDDDDD

InterPro domains:
  IPR002110 Ankyrin repeat [PF12796] (4-83)
  IPR036770 Ankyrin repeat-containing domain superfamily [G3DSA:1.25.40.20] (1-86)
  IPR036770 Ankyrin repeat-containing domain superfamily [SSF48403] (2-83)

Organism: Ignelater luminosus (NCBI:txid2038154)

Radius of gyration: 22.24 Å; chains: 1; bounding box: 57×31×62 Å

Sequence (265 aa):
MNTLYKAIQHNDFQLFRESISSPEVDVNKQNSKGRTPLLHCLKRQRSDRFILALLESKCDVTLSDRNRTTPLFVALTDRRLTIASDDPDKKQYNLVGLNLVQYSLGLRDPDIFRLVWPSIDHRCMFDSEPAFLRRYFDSCIFSGDEFDLCLDMIMSSPLISTAFSFYKNKHINQSFYFDLLNAYARRSVEVERSRLYMIKSLWFISVDAADILAVYGAFGIDRETLFLVDHFERQGLTNNECNQKLALEFLKHLENNNKLELDEF